Protein AF-A0A936UAU3-F1 (afdb_monomer_lite)

Foldseek 3Di:
DDPVVVVVVVVVVVVVVVVVVVVVVVVVLPPPDDDDDDDPVSVVVVVCLVPDPCNLVVQVVVLVVVVHDDPSVLLSVLQQLLQQLPPPQGAEEEEEEAPPLCSVVSVVSSCVPPDPLQEDADQAAALCNVQPPPSDAQASHEYHYEEDNRCVSPVVVVLCLNPVQKDKDWDFDQDPPPRDTDIDIGIYGYNHRYYYYYHDPDDPVSSVVRHDYHYRDSDPPDPPDDDDDPDDPDDPDPDPPPPDVPPDPPDDDDDDDDDDDDDDDDDDDDD

Radius of gyration: 28.88 Å; chains: 1; bounding box: 81×39×109 Å

pLDDT: mean 72.19, std 22.4, range [24.75, 95.75]

Structure (mmCIF, N/CA/C/O backbone):
data_AF-A0A936UAU3-F1
#
_entry.id   AF-A0A936UAU3-F1
#
loop_
_atom_site.group_PDB
_atom_site.id
_atom_site.type_symbol
_atom_site.label_atom_id
_atom_site.label_alt_id
_atom_site.label_comp_id
_atom_site.label_asym_id
_atom_site.label_entity_id
_atom_site.label_seq_id
_atom_site.pdbx_PDB_ins_code
_atom_site.Cartn_x
_atom_site.Cartn_y
_atom_site.Cartn_z
_atom_site.occupancy
_atom_site.B_iso_or_equiv
_atom_site.auth_seq_id
_atom_site.auth_comp_id
_atom_site.auth_asym_id
_atom_site.auth_atom_id
_atom_site.pdbx_PDB_model_num
ATOM 1 N N . MET A 1 1 ? -52.373 17.141 30.417 1.00 59.19 1 MET A N 1
ATOM 2 C CA . MET A 1 1 ? -51.888 15.927 29.718 1.00 59.19 1 MET A CA 1
ATOM 3 C C . MET A 1 1 ? -51.174 15.038 30.723 1.00 59.19 1 MET A C 1
ATOM 5 O O . MET A 1 1 ? -50.411 15.569 31.519 1.00 59.19 1 MET A O 1
ATOM 9 N N . LYS A 1 2 ? -51.445 13.726 30.744 1.00 80.56 2 LYS A N 1
ATOM 10 C CA . LYS A 1 2 ? -50.761 12.795 31.659 1.00 80.56 2 LYS A CA 1
ATOM 11 C C . LYS A 1 2 ? -49.307 12.620 31.207 1.00 80.56 2 LYS A C 1
ATOM 13 O O . LYS A 1 2 ? -49.072 12.347 30.032 1.00 80.56 2 LYS A O 1
ATOM 18 N N . ALA A 1 3 ? -48.356 12.781 32.127 1.00 80.19 3 ALA A N 1
ATOM 19 C CA . ALA A 1 3 ? -46.918 12.714 31.845 1.00 80.19 3 ALA A CA 1
ATOM 20 C C . ALA A 1 3 ? -46.492 11.386 31.185 1.00 80.19 3 ALA A C 1
ATOM 22 O O . ALA A 1 3 ? -45.560 11.359 30.383 1.00 80.19 3 ALA A O 1
ATOM 23 N N . ASP A 1 4 ? -47.223 10.307 31.460 1.00 83.19 4 ASP A N 1
ATOM 24 C CA . ASP A 1 4 ? -46.959 8.977 30.906 1.00 83.19 4 ASP A CA 1
ATOM 25 C C . ASP A 1 4 ? -47.223 8.891 29.398 1.00 83.19 4 ASP A C 1
ATOM 27 O O . ASP A 1 4 ? -46.500 8.198 28.686 1.00 83.19 4 ASP A O 1
ATOM 31 N N . VAL A 1 5 ? -48.208 9.643 28.894 1.00 88.06 5 VAL A N 1
ATOM 32 C CA . VAL A 1 5 ? -48.535 9.687 27.458 1.00 88.06 5 VAL A CA 1
ATOM 33 C C . VAL A 1 5 ? -47.421 10.399 26.694 1.00 88.06 5 VAL A C 1
ATOM 35 O O . VAL A 1 5 ? -46.915 9.878 25.707 1.00 88.06 5 VAL A O 1
ATOM 38 N N . VAL A 1 6 ? -46.950 11.530 27.226 1.00 87.00 6 VAL A N 1
ATOM 39 C CA . VAL A 1 6 ? -45.838 12.297 26.640 1.00 87.00 6 VAL A CA 1
ATOM 40 C C . VAL A 1 6 ? -44.547 11.472 26.626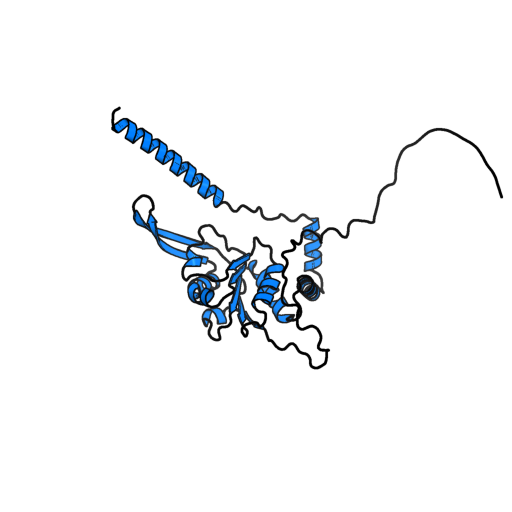 1.00 87.00 6 VAL A C 1
ATOM 42 O O . VAL A 1 6 ? -43.818 11.478 25.637 1.00 87.00 6 VAL A O 1
ATOM 45 N N . ARG A 1 7 ? -44.273 10.713 27.697 1.00 86.81 7 ARG A N 1
ATOM 46 C CA . ARG A 1 7 ? -43.118 9.804 27.766 1.00 86.81 7 ARG A CA 1
ATOM 47 C C . ARG A 1 7 ? -43.205 8.688 26.722 1.00 86.81 7 ARG A C 1
ATOM 49 O O . ARG A 1 7 ? -42.192 8.349 26.110 1.00 86.81 7 ARG A O 1
ATOM 56 N N . TRP A 1 8 ? -44.394 8.123 26.519 1.00 89.88 8 TRP A N 1
ATOM 57 C CA . TRP A 1 8 ? -44.617 7.071 25.530 1.00 89.88 8 TRP A CA 1
ATOM 58 C C . TRP A 1 8 ? -44.430 7.586 24.096 1.00 89.88 8 TRP A C 1
ATOM 60 O O . TRP A 1 8 ? -43.712 6.960 23.310 1.00 89.88 8 TRP A O 1
ATOM 70 N N . ASP A 1 9 ? -44.982 8.761 23.786 1.00 89.94 9 ASP A N 1
ATOM 71 C CA . ASP A 1 9 ? -44.838 9.404 22.477 1.00 89.94 9 ASP A CA 1
ATOM 72 C C . ASP A 1 9 ? -43.377 9.776 22.184 1.00 89.94 9 ASP A C 1
ATOM 74 O O . ASP A 1 9 ? -42.858 9.454 21.112 1.00 89.94 9 ASP A O 1
ATOM 78 N N . LEU A 1 10 ? -42.665 10.355 23.159 1.00 90.19 10 LEU A N 1
ATOM 79 C CA . LEU A 1 10 ? -41.231 10.652 23.041 1.00 90.19 10 LEU A CA 1
ATOM 80 C C . LEU A 1 10 ? -40.401 9.388 22.791 1.00 90.19 10 LEU A C 1
ATOM 82 O O . LEU A 1 10 ? -39.534 9.388 21.919 1.00 90.19 10 LEU A O 1
ATOM 86 N N . GLY A 1 11 ? -40.689 8.289 23.494 1.00 91.00 11 GLY A N 1
ATOM 87 C CA . GLY A 1 11 ? -40.001 7.013 23.278 1.00 91.00 11 GLY A CA 1
ATOM 88 C C . GLY A 1 11 ? -40.280 6.397 21.901 1.00 91.00 11 GLY A C 1
ATOM 89 O O . GLY A 1 11 ? -39.453 5.661 21.360 1.00 91.00 11 GLY A O 1
ATOM 90 N N . ARG A 1 12 ? -41.440 6.679 21.300 1.00 93.50 12 ARG A N 1
ATOM 91 C CA . ARG A 1 12 ? -41.764 6.252 19.932 1.00 93.50 12 ARG A CA 1
ATOM 92 C C . ARG A 1 12 ? -41.028 7.095 18.886 1.00 93.50 12 ARG A C 1
ATOM 94 O O . ARG A 1 12 ? -40.488 6.531 17.933 1.00 93.50 12 ARG A O 1
ATOM 101 N N . ILE A 1 13 ? -40.969 8.412 19.084 1.00 94.00 13 ILE A N 1
ATOM 102 C CA . ILE A 1 13 ? -40.233 9.332 18.204 1.00 94.00 13 ILE A CA 1
ATOM 103 C C . ILE A 1 13 ? -38.734 9.022 18.245 1.00 94.00 13 ILE A C 1
ATOM 105 O O . ILE A 1 13 ? -38.128 8.864 17.190 1.00 94.00 13 ILE A O 1
ATOM 109 N N . LEU A 1 14 ? -38.156 8.848 19.439 1.00 94.25 14 LEU A N 1
ATOM 110 C CA . LEU A 1 14 ? -36.735 8.536 19.610 1.00 94.25 14 LEU A CA 1
ATOM 111 C C . LEU A 1 14 ? -36.336 7.265 18.848 1.00 94.25 14 LEU A C 1
ATOM 113 O O . LEU A 1 14 ? -35.410 7.299 18.046 1.00 94.25 14 LEU A O 1
ATOM 117 N N . ARG A 1 15 ? -37.092 6.171 19.020 1.00 92.06 15 ARG A N 1
ATOM 118 C CA . ARG A 1 15 ? -36.840 4.910 18.300 1.00 92.06 15 ARG A CA 1
ATOM 119 C C . ARG A 1 15 ? -36.913 5.077 16.785 1.00 92.06 15 ARG A C 1
ATOM 121 O O . ARG A 1 15 ? -36.080 4.531 16.071 1.00 92.06 15 ARG A O 1
ATOM 128 N N . SER A 1 16 ? -37.878 5.860 16.303 1.00 88.75 16 SER A N 1
ATOM 129 C CA . SER A 1 16 ? -38.028 6.126 14.867 1.00 88.75 16 SER A CA 1
ATOM 130 C C . SER A 1 16 ? -36.835 6.919 14.317 1.00 88.75 16 SER A C 1
ATOM 132 O O . SER A 1 16 ? -36.350 6.632 13.225 1.00 88.75 16 SER A O 1
ATOM 134 N N . LEU A 1 17 ? -36.325 7.888 15.085 1.00 91.25 17 LEU A N 1
ATOM 135 C CA . LEU A 1 17 ? -35.144 8.671 14.716 1.00 91.25 17 LEU A CA 1
ATOM 136 C C . LEU A 1 17 ? -33.861 7.833 14.736 1.00 91.25 17 LEU A C 1
ATOM 138 O O . LEU A 1 17 ? -33.072 7.933 13.803 1.00 91.25 17 LEU A O 1
ATOM 142 N N . GLU A 1 18 ? -33.666 6.968 15.733 1.00 89.81 18 GLU A N 1
ATOM 143 C CA . GLU A 1 18 ? -32.519 6.048 15.792 1.00 89.81 18 GLU A CA 1
ATOM 144 C C . GLU A 1 18 ? -32.503 5.055 14.625 1.00 89.81 18 GLU A C 1
ATOM 146 O O . GLU A 1 18 ? -31.442 4.663 14.134 1.00 89.81 18 GLU A O 1
ATOM 151 N N . GLU A 1 19 ? -33.677 4.612 14.182 1.00 91.19 19 GLU A N 1
ATOM 152 C CA . GLU A 1 19 ? -33.816 3.692 13.057 1.00 91.19 19 GLU A CA 1
ATOM 153 C C . GLU A 1 19 ? -33.526 4.392 11.721 1.00 91.19 19 GLU A C 1
ATOM 155 O O . GLU A 1 19 ? -32.810 3.848 10.878 1.00 91.19 19 GLU A O 1
ATOM 160 N N . LEU A 1 20 ? -33.996 5.633 11.553 1.00 89.69 20 LEU A N 1
ATOM 161 C CA . LEU A 1 20 ? -33.646 6.480 10.408 1.00 89.69 20 LEU A CA 1
ATOM 162 C C . LEU A 1 20 ? -32.154 6.832 10.390 1.00 89.69 20 LEU A C 1
ATOM 164 O O . LEU A 1 20 ? -31.527 6.769 9.336 1.00 89.69 20 LEU A O 1
ATOM 168 N N . GLN A 1 21 ? -31.567 7.137 11.548 1.00 85.44 21 GLN A N 1
ATOM 169 C CA . GLN A 1 21 ? -30.141 7.429 11.671 1.00 85.44 21 GLN A CA 1
ATOM 170 C C . GLN A 1 21 ? -29.286 6.200 11.339 1.00 85.44 21 GLN A C 1
ATOM 172 O O . GLN A 1 21 ? -28.320 6.320 10.587 1.00 85.44 21 GLN A O 1
ATOM 177 N N . ARG A 1 22 ? -29.661 5.007 11.828 1.00 79.75 22 ARG A N 1
ATOM 178 C CA . ARG A 1 22 ? -29.002 3.741 11.459 1.00 79.75 22 ARG A CA 1
ATOM 179 C C . ARG A 1 22 ? -29.065 3.473 9.961 1.00 79.75 22 ARG A C 1
ATOM 181 O O . ARG A 1 22 ? -28.057 3.082 9.385 1.00 79.75 22 ARG A O 1
ATOM 188 N N . LYS A 1 23 ? -30.219 3.704 9.327 1.00 83.12 23 LYS A N 1
ATOM 189 C CA . LYS A 1 23 ? -30.371 3.557 7.872 1.00 83.12 23 LYS A CA 1
ATOM 190 C C . LYS A 1 23 ? -29.497 4.549 7.107 1.00 83.12 23 LYS A C 1
ATOM 192 O O . LYS A 1 23 ? -28.796 4.134 6.194 1.00 83.12 23 LYS A O 1
ATOM 197 N N . ALA A 1 24 ? -29.476 5.817 7.516 1.00 78.25 24 ALA A N 1
ATOM 198 C CA . ALA A 1 24 ? -28.645 6.841 6.885 1.00 78.25 24 ALA A CA 1
ATOM 199 C C . ALA A 1 24 ? -27.141 6.535 7.010 1.00 78.25 24 ALA A C 1
ATOM 201 O O . ALA A 1 24 ? -26.407 6.667 6.036 1.00 78.25 24 ALA A O 1
ATOM 202 N N . LEU A 1 25 ? -26.686 6.069 8.180 1.00 71.31 25 LEU A N 1
ATOM 203 C CA . LEU A 1 25 ? -25.307 5.610 8.388 1.00 71.31 25 LEU A CA 1
ATOM 204 C C . LEU A 1 25 ? -24.982 4.391 7.521 1.00 71.31 25 LEU A C 1
ATOM 206 O O . LEU A 1 25 ? -23.950 4.374 6.860 1.00 71.31 25 LEU A O 1
ATOM 210 N N . ALA A 1 26 ? -25.871 3.397 7.476 1.00 73.62 26 ALA A N 1
ATOM 211 C CA . ALA A 1 26 ? -25.681 2.208 6.652 1.00 73.62 26 ALA A CA 1
ATOM 212 C C . ALA A 1 26 ? -25.635 2.537 5.151 1.00 73.62 26 ALA A C 1
ATOM 214 O O . ALA A 1 26 ? -24.857 1.932 4.422 1.00 73.62 26 ALA A O 1
ATOM 215 N N . GLU A 1 27 ? -26.437 3.493 4.675 1.00 72.06 27 GLU A N 1
ATOM 216 C CA . GLU A 1 27 ? -26.375 3.959 3.286 1.00 72.06 27 GLU A CA 1
ATOM 217 C C . GLU A 1 27 ? -25.120 4.778 2.989 1.00 72.06 27 GLU A C 1
ATOM 219 O O . GLU A 1 27 ? -24.526 4.589 1.932 1.00 72.06 27 GLU A O 1
ATOM 224 N N . ALA A 1 28 ? -24.670 5.622 3.919 1.00 65.38 28 ALA A N 1
ATOM 225 C CA . ALA A 1 28 ? -23.420 6.367 3.778 1.00 65.38 28 ALA A CA 1
ATOM 226 C C . ALA A 1 28 ? -22.175 5.458 3.786 1.00 65.38 28 ALA A C 1
ATOM 228 O O . ALA A 1 28 ? -21.162 5.802 3.182 1.00 65.38 28 ALA A O 1
ATOM 229 N N . LEU A 1 29 ? -22.255 4.304 4.458 1.00 59.97 29 LEU A N 1
ATOM 230 C CA . LEU A 1 29 ? -21.191 3.298 4.542 1.00 59.97 29 LEU A CA 1
ATOM 231 C C . LEU A 1 29 ? -21.233 2.265 3.403 1.00 59.97 29 LEU A C 1
ATOM 233 O O . LEU A 1 29 ? -20.317 1.451 3.295 1.00 59.97 29 LEU A O 1
ATOM 237 N N . LYS A 1 30 ? -22.261 2.267 2.539 1.00 61.59 30 LYS A N 1
ATOM 238 C CA . LYS A 1 30 ? -22.253 1.413 1.343 1.00 61.59 30 LYS A CA 1
ATOM 239 C C . LYS A 1 30 ? -21.137 1.885 0.401 1.00 61.59 30 LYS A C 1
ATOM 241 O O . LYS A 1 30 ? -21.112 3.068 0.055 1.00 61.59 30 LYS A O 1
ATOM 246 N N . PRO A 1 31 ? -20.245 0.994 -0.067 1.00 55.78 31 PRO A N 1
ATOM 247 C CA . PRO A 1 31 ? -19.232 1.363 -1.048 1.00 55.78 31 PRO A CA 1
ATOM 248 C C . PRO A 1 31 ? -19.921 1.874 -2.322 1.00 55.78 31 PRO A C 1
ATOM 250 O O . PRO A 1 31 ? -20.638 1.144 -3.002 1.00 55.78 31 PRO A O 1
ATOM 253 N N . SER A 1 32 ? -19.750 3.168 -2.606 1.00 50.12 32 SER A N 1
ATOM 254 C CA . SER A 1 32 ? -20.521 3.908 -3.618 1.00 50.12 32 SER A CA 1
ATOM 255 C C . SER A 1 32 ? -19.965 3.801 -5.044 1.00 50.12 32 SER A C 1
ATOM 257 O O . SER A 1 32 ? -20.500 4.445 -5.949 1.00 50.12 32 SER A O 1
ATOM 259 N N . THR A 1 33 ? -18.920 3.014 -5.290 1.00 55.91 33 THR A N 1
ATOM 260 C CA . THR A 1 33 ? -18.329 2.930 -6.630 1.00 55.91 33 THR A CA 1
ATOM 261 C C . THR A 1 33 ? -18.546 1.530 -7.190 1.00 55.91 33 THR A C 1
ATOM 263 O O . THR A 1 33 ? -17.859 0.605 -6.756 1.00 55.91 33 THR A O 1
ATOM 266 N N . PRO A 1 34 ? -19.497 1.326 -8.123 1.00 56.94 34 PRO A N 1
ATOM 267 C CA . PRO A 1 34 ? -19.552 0.071 -8.856 1.00 56.94 34 PRO A CA 1
ATOM 268 C C . PRO A 1 34 ? -18.217 -0.106 -9.584 1.00 56.94 34 PRO A C 1
ATOM 270 O O . PRO A 1 34 ? -17.751 0.816 -10.256 1.00 56.94 34 PRO A O 1
ATOM 273 N N . ALA A 1 35 ? -17.588 -1.268 -9.408 1.00 63.66 35 ALA A N 1
ATOM 274 C CA . ALA A 1 35 ? -16.370 -1.609 -10.129 1.00 63.66 35 ALA A CA 1
ATOM 275 C C . ALA A 1 35 ? -16.627 -1.454 -11.635 1.00 63.66 35 ALA A C 1
ATOM 277 O O . ALA A 1 35 ? -17.624 -1.973 -12.145 1.00 63.66 35 ALA A O 1
ATOM 278 N N . HIS A 1 36 ? -15.762 -0.714 -12.335 1.00 75.50 36 HIS A N 1
ATOM 279 C CA . HIS A 1 36 ? -15.866 -0.565 -13.787 1.00 75.50 36 HIS A CA 1
ATOM 280 C C . HIS A 1 36 ? -15.765 -1.947 -14.435 1.00 75.50 36 HIS A C 1
ATOM 282 O O . HIS A 1 36 ? -14.747 -2.629 -14.303 1.00 75.50 36 HIS A O 1
ATOM 288 N N . VAL A 1 37 ? -16.833 -2.379 -15.104 1.00 80.19 37 VAL A N 1
ATOM 289 C CA . VAL A 1 37 ? -16.846 -3.647 -15.834 1.00 80.19 37 VAL A CA 1
ATOM 290 C C . VAL A 1 37 ? -16.285 -3.374 -17.221 1.00 80.19 37 VAL A C 1
ATOM 292 O O . VAL A 1 37 ? -16.901 -2.648 -17.999 1.00 80.19 37 VAL A O 1
ATOM 295 N N . MET A 1 38 ? -15.116 -3.946 -17.514 1.00 84.06 38 MET A N 1
ATOM 296 C CA . MET A 1 38 ? -14.493 -3.816 -18.830 1.00 84.06 38 MET A CA 1
ATOM 297 C C . MET A 1 38 ? -15.384 -4.443 -19.904 1.00 84.06 38 MET A C 1
ATOM 299 O O . MET A 1 38 ? -15.919 -5.541 -19.729 1.00 84.06 38 MET A O 1
ATOM 303 N N . THR A 1 39 ? -15.514 -3.749 -21.026 1.00 92.62 39 THR A N 1
ATOM 304 C CA . THR A 1 39 ? -16.076 -4.296 -22.263 1.00 92.62 39 THR A CA 1
ATOM 305 C C . THR A 1 39 ? -15.131 -5.335 -22.872 1.00 92.62 39 THR A C 1
ATOM 307 O O . THR A 1 39 ? -13.945 -5.388 -22.543 1.00 92.62 39 THR A O 1
ATOM 310 N N . GLU A 1 40 ? -15.638 -6.170 -23.782 1.00 91.31 40 GLU A N 1
ATOM 311 C CA . GLU A 1 40 ? -14.795 -7.166 -24.462 1.00 91.31 40 GLU A CA 1
ATOM 312 C C . GLU A 1 40 ? -13.710 -6.503 -25.329 1.00 91.31 40 GLU A C 1
ATOM 314 O O . GLU A 1 40 ? -12.598 -7.012 -25.422 1.00 91.31 40 GLU A O 1
ATOM 319 N N . GLU A 1 41 ? -14.004 -5.330 -25.895 1.00 92.38 41 GLU A N 1
ATOM 320 C CA . GLU A 1 41 ? -13.049 -4.514 -26.654 1.00 92.38 41 GLU A CA 1
ATOM 321 C C . GLU A 1 41 ? -11.920 -4.000 -25.748 1.00 92.38 41 GLU A C 1
ATOM 323 O O . GLU A 1 41 ? -10.750 -4.261 -26.018 1.00 92.38 41 GLU A O 1
ATOM 328 N N . GLU A 1 42 ? -12.256 -3.369 -24.615 1.00 90.56 42 GLU A N 1
ATOM 329 C CA . GLU A 1 42 ? -11.261 -2.922 -23.624 1.00 90.56 42 GLU A CA 1
ATOM 330 C C . GLU A 1 42 ? -10.430 -4.094 -23.084 1.00 90.56 42 GLU A C 1
ATOM 332 O O . GLU A 1 42 ? -9.239 -3.953 -22.804 1.00 90.56 42 GLU A O 1
ATOM 337 N N . ARG A 1 43 ? -11.050 -5.268 -22.924 1.00 90.75 43 ARG A N 1
ATOM 338 C CA . ARG A 1 43 ? -10.361 -6.480 -22.480 1.00 90.75 43 ARG A CA 1
ATOM 339 C C . ARG A 1 43 ? -9.378 -6.987 -23.532 1.00 90.75 43 ARG A C 1
ATOM 341 O O . ARG A 1 43 ? -8.276 -7.387 -23.162 1.00 90.75 43 ARG A O 1
ATOM 348 N N . ALA A 1 44 ? -9.755 -6.973 -24.809 1.00 92.06 44 ALA A N 1
ATOM 349 C CA . ALA A 1 44 ? -8.875 -7.360 -25.906 1.00 92.06 44 ALA A CA 1
ATOM 350 C C . ALA A 1 44 ? -7.672 -6.410 -26.018 1.00 92.06 44 ALA A C 1
ATOM 352 O O . ALA A 1 44 ? -6.538 -6.884 -26.050 1.00 92.06 44 ALA A O 1
ATOM 353 N N . GLU A 1 45 ? -7.901 -5.094 -25.966 1.00 91.75 45 GLU A N 1
ATOM 354 C CA . GLU A 1 45 ? -6.832 -4.082 -25.966 1.00 91.75 45 GLU A CA 1
ATOM 355 C C . GLU A 1 45 ? -5.886 -4.246 -24.763 1.00 91.75 45 GLU A C 1
ATOM 357 O O . GLU A 1 45 ? -4.662 -4.168 -24.895 1.00 91.75 45 GLU A O 1
ATOM 362 N N . ALA A 1 46 ? -6.440 -4.523 -23.577 1.00 89.69 46 ALA A N 1
ATOM 363 C CA . ALA A 1 46 ? -5.642 -4.774 -22.383 1.00 89.69 46 ALA A CA 1
ATOM 364 C C . ALA A 1 46 ? -4.805 -6.055 -22.506 1.00 89.69 46 ALA A C 1
ATOM 366 O O . ALA A 1 46 ? -3.643 -6.063 -22.105 1.00 89.69 46 ALA A O 1
ATOM 367 N N . LEU A 1 47 ? -5.366 -7.133 -23.061 1.00 91.94 47 LEU A N 1
ATOM 368 C CA . LEU A 1 47 ? -4.632 -8.379 -23.286 1.00 91.94 47 LEU A CA 1
ATOM 369 C C . LEU A 1 47 ? -3.512 -8.197 -24.311 1.00 91.94 47 LEU A C 1
ATOM 371 O O . LEU A 1 47 ? -2.405 -8.663 -24.063 1.00 91.94 47 LEU A O 1
ATOM 375 N N . GLU A 1 48 ? -3.764 -7.474 -25.402 1.00 92.75 48 GLU A N 1
ATOM 376 C CA . GLU A 1 48 ? -2.743 -7.148 -26.401 1.00 92.75 48 GLU A CA 1
ATOM 377 C C . GLU A 1 48 ? -1.557 -6.419 -25.755 1.00 92.75 48 GLU A C 1
ATOM 379 O O . GLU A 1 48 ? -0.413 -6.851 -25.902 1.00 92.75 48 GLU A O 1
ATOM 384 N N . LEU A 1 49 ? -1.829 -5.384 -24.947 1.00 89.31 49 LEU A N 1
ATOM 385 C CA . LEU A 1 49 ? -0.805 -4.691 -24.161 1.00 89.31 49 LEU A CA 1
ATOM 386 C C . LEU A 1 49 ? -0.045 -5.655 -23.235 1.00 89.31 49 LEU A C 1
ATOM 388 O O . LEU A 1 49 ? 1.184 -5.650 -23.237 1.00 89.31 49 LEU A O 1
ATOM 392 N N . LEU A 1 50 ? -0.755 -6.477 -22.455 1.00 89.38 50 LEU A N 1
ATOM 393 C CA . LEU A 1 50 ? -0.161 -7.374 -21.454 1.00 89.38 50 LEU A CA 1
ATOM 394 C C . LEU A 1 50 ? 0.691 -8.499 -22.060 1.00 89.38 50 LEU A C 1
ATOM 396 O O . LEU A 1 50 ? 1.563 -9.027 -21.372 1.00 89.38 50 LEU A O 1
ATOM 400 N N . THR A 1 51 ? 0.445 -8.873 -23.316 1.00 91.56 51 THR A N 1
ATOM 401 C CA . THR A 1 51 ? 1.214 -9.907 -24.034 1.00 91.56 51 THR A CA 1
ATOM 402 C C . THR A 1 51 ? 2.363 -9.360 -24.880 1.00 91.56 51 THR A C 1
ATOM 404 O O . THR A 1 51 ? 3.102 -10.139 -25.476 1.00 91.56 51 THR A O 1
ATOM 407 N N . SER A 1 52 ? 2.525 -8.038 -24.939 1.00 93.12 52 SER A N 1
ATOM 408 C CA . SER A 1 52 ? 3.536 -7.400 -25.778 1.00 93.12 52 SER A CA 1
ATOM 409 C C . SER A 1 52 ? 4.960 -7.650 -25.269 1.00 93.12 52 SER A C 1
ATOM 411 O O . SER A 1 52 ? 5.232 -7.524 -24.074 1.00 93.12 52 SER A O 1
ATOM 413 N N . GLU A 1 53 ? 5.902 -7.936 -26.172 1.00 92.12 53 GLU A N 1
ATOM 414 C CA . GLU A 1 53 ? 7.320 -8.144 -25.823 1.00 92.12 53 GLU A CA 1
ATOM 415 C C . GLU A 1 53 ? 7.999 -6.861 -25.306 1.00 92.12 53 GLU A C 1
ATOM 417 O O . GLU A 1 53 ? 8.952 -6.917 -24.531 1.00 92.12 53 GLU A O 1
ATOM 422 N N . ASP A 1 54 ? 7.480 -5.693 -25.691 1.00 92.56 54 ASP A N 1
ATOM 423 C CA . ASP A 1 54 ? 7.973 -4.367 -25.305 1.00 92.56 54 ASP A CA 1
ATOM 424 C C . ASP A 1 54 ? 7.252 -3.771 -24.078 1.00 92.56 54 ASP A C 1
ATOM 426 O O . ASP A 1 54 ? 7.402 -2.581 -23.785 1.00 92.56 54 ASP A O 1
ATOM 430 N N . LEU A 1 55 ? 6.484 -4.581 -23.336 1.00 91.94 55 LEU A N 1
ATOM 431 C CA . LEU A 1 55 ? 5.643 -4.133 -22.217 1.00 91.94 55 LEU A CA 1
ATOM 432 C C . LEU A 1 55 ? 6.400 -3.252 -21.211 1.00 91.94 55 LEU A C 1
ATOM 434 O O . LEU A 1 55 ? 5.891 -2.219 -20.779 1.00 91.94 55 LEU A O 1
ATOM 438 N N . VAL A 1 56 ? 7.634 -3.626 -20.864 1.00 92.50 56 VAL A N 1
ATOM 439 C CA . VAL A 1 56 ? 8.477 -2.871 -19.922 1.00 92.50 56 VAL A CA 1
ATOM 440 C C . VAL A 1 56 ? 8.761 -1.458 -20.438 1.00 92.50 56 VAL A C 1
ATOM 442 O O . VAL A 1 56 ? 8.607 -0.483 -19.700 1.00 92.50 56 VAL A O 1
ATOM 445 N N . SER A 1 57 ? 9.130 -1.331 -21.713 1.00 92.69 57 SER A N 1
ATOM 446 C CA . SER A 1 57 ? 9.395 -0.039 -22.350 1.00 92.69 57 SER A CA 1
ATOM 447 C C . SER A 1 57 ? 8.131 0.813 -22.444 1.00 92.69 57 SER A C 1
ATOM 449 O O . SER A 1 57 ? 8.190 2.022 -22.226 1.00 92.69 57 SER A O 1
ATOM 451 N N . ARG A 1 58 ? 6.974 0.191 -22.698 1.00 92.38 58 ARG A N 1
ATOM 452 C CA . ARG A 1 58 ? 5.678 0.884 -22.725 1.00 92.38 58 ARG A CA 1
ATOM 453 C C . ARG A 1 58 ? 5.291 1.433 -21.351 1.00 92.38 58 ARG A C 1
ATOM 455 O O . ARG A 1 58 ? 4.924 2.599 -21.258 1.00 92.38 58 ARG A O 1
ATOM 462 N N . ILE A 1 59 ? 5.469 0.652 -20.283 1.00 92.81 59 ILE A N 1
ATOM 463 C CA . ILE A 1 59 ? 5.234 1.114 -18.904 1.00 92.81 59 ILE A CA 1
ATOM 464 C C . ILE A 1 59 ? 6.127 2.321 -18.578 1.00 92.81 59 ILE A C 1
ATOM 466 O O . ILE A 1 59 ? 5.661 3.308 -18.010 1.00 92.81 59 ILE A O 1
ATOM 470 N N . LEU A 1 60 ? 7.410 2.274 -18.951 1.00 93.12 60 LEU A N 1
ATOM 471 C CA . LEU A 1 60 ? 8.323 3.405 -18.754 1.00 93.12 60 LEU A CA 1
ATOM 472 C C . LEU A 1 60 ? 7.874 4.655 -19.528 1.00 93.12 60 LEU A C 1
ATOM 474 O O . LEU A 1 60 ? 7.897 5.752 -18.966 1.00 93.12 60 LEU A O 1
ATOM 478 N N . ALA A 1 61 ? 7.398 4.498 -20.765 1.00 91.75 61 ALA A N 1
ATOM 479 C CA . ALA A 1 61 ? 6.852 5.599 -21.559 1.00 91.75 61 ALA A CA 1
ATOM 480 C C . ALA A 1 61 ? 5.574 6.207 -20.937 1.00 91.75 61 ALA A C 1
ATOM 482 O O . AL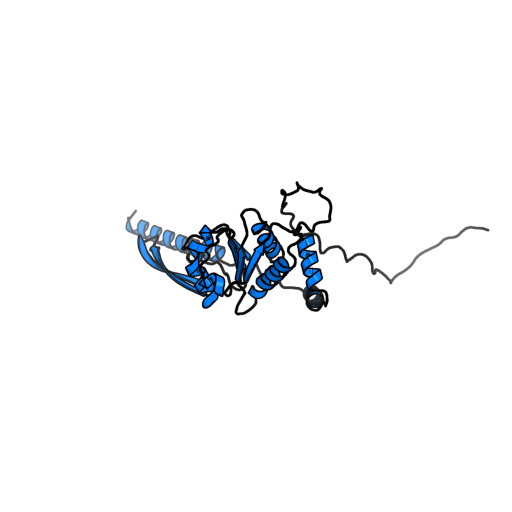A A 1 61 ? 5.370 7.425 -20.989 1.00 91.75 61 ALA A O 1
ATOM 483 N N . ASP A 1 62 ? 4.736 5.395 -20.286 1.00 91.38 62 ASP A N 1
ATOM 484 C CA . ASP A 1 62 ? 3.566 5.879 -19.542 1.00 91.38 62 ASP A CA 1
ATOM 485 C C . ASP A 1 62 ? 3.979 6.718 -18.320 1.00 91.38 62 ASP A C 1
ATOM 487 O O . ASP A 1 62 ? 3.398 7.779 -18.058 1.00 91.38 62 ASP A O 1
ATOM 491 N N . TYR A 1 63 ? 5.034 6.309 -17.603 1.00 90.44 63 TYR A N 1
ATOM 492 C CA . TYR A 1 63 ? 5.618 7.107 -16.518 1.00 90.44 63 TYR A CA 1
ATOM 493 C C . TYR A 1 63 ? 6.134 8.464 -17.009 1.00 90.44 63 TYR A C 1
ATOM 495 O O . TYR A 1 63 ? 5.890 9.490 -16.364 1.00 90.44 63 TYR A O 1
ATOM 503 N N . GLU A 1 64 ? 6.822 8.490 -18.150 1.00 88.62 64 GLU A N 1
ATOM 504 C CA . GLU A 1 64 ? 7.305 9.731 -18.765 1.00 88.62 64 GLU A CA 1
ATOM 505 C C . GLU A 1 64 ? 6.154 10.642 -19.193 1.00 88.62 64 GLU A C 1
ATOM 507 O O . GLU A 1 64 ? 6.196 11.851 -18.951 1.00 88.62 64 GLU A O 1
ATOM 512 N N . SER A 1 65 ? 5.082 10.063 -19.736 1.00 87.81 65 SER A N 1
ATOM 513 C CA . SER A 1 65 ? 3.856 10.785 -20.097 1.00 87.81 65 SER A CA 1
ATOM 514 C C . SER A 1 65 ? 3.161 11.401 -18.878 1.00 87.81 65 SER 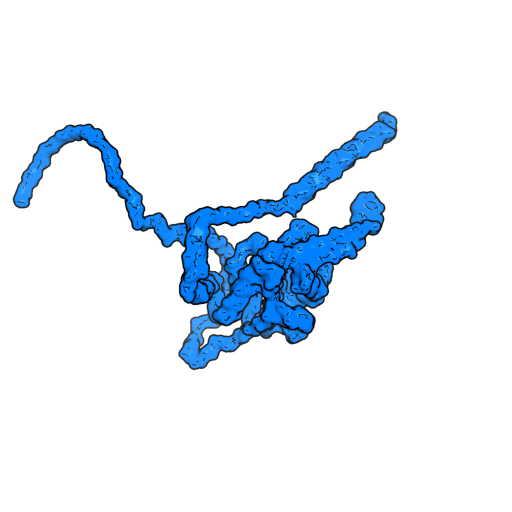A C 1
ATOM 516 O O . SER A 1 65 ? 2.540 12.461 -18.977 1.00 87.81 65 SER A O 1
ATOM 518 N N . CYS A 1 66 ? 3.318 10.782 -17.704 1.00 82.69 66 CYS A N 1
ATOM 519 C CA . CYS A 1 66 ? 2.884 11.323 -16.416 1.00 82.69 66 CYS A CA 1
ATOM 520 C C . CYS A 1 66 ? 3.851 12.370 -15.827 1.00 82.69 66 CYS A C 1
ATOM 522 O O . CYS A 1 66 ? 3.584 12.916 -14.757 1.00 82.69 66 CYS A O 1
ATOM 524 N N . GLY A 1 67 ? 4.959 12.678 -16.508 1.00 81.94 67 GLY A N 1
ATOM 525 C CA . GLY A 1 67 ? 5.944 13.679 -16.097 1.00 81.94 67 GLY A CA 1
ATOM 526 C C . GLY A 1 67 ? 7.019 13.163 -15.138 1.00 81.94 67 GLY A C 1
ATOM 527 O O . GLY A 1 67 ? 7.758 13.971 -14.575 1.00 81.94 67 GLY A O 1
ATOM 528 N N . ALA A 1 68 ? 7.127 11.846 -14.938 1.00 83.69 68 ALA A N 1
ATOM 529 C CA . ALA A 1 68 ? 8.200 11.244 -14.154 1.00 83.69 68 ALA A CA 1
ATOM 530 C C . ALA A 1 68 ? 9.369 10.876 -15.079 1.00 83.69 68 ALA A C 1
ATOM 532 O O . ALA A 1 68 ? 9.234 9.996 -15.923 1.00 83.69 68 ALA A O 1
ATOM 533 N N . VAL A 1 69 ? 10.540 11.494 -14.906 1.00 81.25 69 VAL A N 1
ATOM 534 C CA . VAL A 1 69 ? 11.748 11.271 -15.734 1.00 81.25 69 VAL A CA 1
ATOM 535 C C . VAL A 1 69 ? 12.871 10.682 -14.872 1.00 81.25 69 VAL A C 1
ATOM 537 O O . VAL A 1 69 ? 12.980 11.039 -13.703 1.00 81.25 69 VAL A O 1
ATOM 540 N N . GLY A 1 70 ? 13.689 9.783 -15.434 1.00 84.19 70 GLY A N 1
ATOM 541 C CA . GLY A 1 70 ? 14.755 9.074 -14.703 1.00 84.19 70 GLY A CA 1
ATOM 542 C C . GLY A 1 70 ? 14.239 7.905 -13.856 1.00 84.19 70 GLY A C 1
ATOM 543 O O . GLY A 1 70 ? 13.079 7.527 -13.993 1.00 84.19 70 GLY A O 1
ATOM 544 N N . GLU A 1 71 ? 15.081 7.331 -12.990 1.00 84.50 71 GLU A N 1
ATOM 545 C CA . GLU A 1 71 ? 14.679 6.308 -12.002 1.00 84.50 71 GLU A CA 1
ATOM 546 C C . GLU A 1 71 ? 13.976 5.070 -12.603 1.00 84.50 71 GLU A C 1
ATOM 548 O O . GLU A 1 71 ? 13.047 4.525 -12.010 1.00 84.50 71 GLU A O 1
ATOM 553 N N . GLU A 1 72 ? 14.390 4.623 -13.795 1.00 89.88 72 GLU A N 1
ATOM 554 C CA . GLU A 1 72 ? 13.718 3.549 -14.554 1.00 89.88 72 GLU A CA 1
ATOM 555 C C . GLU A 1 72 ? 13.519 2.271 -13.727 1.00 89.88 72 GLU A C 1
ATOM 557 O O . GLU A 1 72 ? 12.402 1.760 -13.626 1.00 89.88 72 GLU A O 1
ATOM 562 N N . THR A 1 73 ? 14.575 1.799 -13.061 1.00 90.00 73 THR A N 1
ATOM 563 C CA . THR A 1 73 ? 14.524 0.609 -12.199 1.00 90.00 73 THR A CA 1
ATOM 564 C C . THR A 1 73 ? 13.532 0.783 -11.049 1.00 90.00 73 THR A C 1
ATOM 566 O O . THR A 1 73 ? 12.700 -0.090 -10.803 1.00 90.00 73 THR A O 1
ATOM 569 N N . ASN A 1 74 ? 13.580 1.929 -10.368 1.00 91.12 74 ASN A N 1
ATOM 570 C CA . ASN A 1 74 ? 12.722 2.233 -9.226 1.00 91.12 74 ASN A CA 1
ATOM 571 C C . ASN A 1 74 ? 11.248 2.380 -9.640 1.00 91.12 74 ASN A C 1
ATOM 573 O O . ASN A 1 74 ? 10.358 1.917 -8.926 1.00 91.12 74 ASN A O 1
ATOM 577 N N . LYS A 1 75 ? 10.979 2.961 -10.816 1.00 92.12 75 LYS A N 1
ATOM 578 C CA . LYS A 1 75 ? 9.632 3.036 -11.401 1.00 92.12 75 LYS A CA 1
ATOM 579 C C . LYS A 1 75 ? 9.070 1.655 -11.704 1.00 92.12 75 LYS A C 1
ATOM 581 O O . LYS A 1 75 ? 7.939 1.373 -11.321 1.00 92.12 75 LYS A O 1
ATOM 586 N N . LEU A 1 76 ? 9.848 0.791 -12.356 1.00 93.25 76 LEU A N 1
ATOM 587 C CA . LEU A 1 76 ? 9.405 -0.563 -12.699 1.00 93.25 76 LEU A CA 1
ATOM 588 C C . LEU A 1 76 ? 9.150 -1.410 -11.453 1.00 93.25 76 LEU A C 1
ATOM 590 O O . LEU A 1 76 ? 8.103 -2.047 -11.352 1.00 93.25 76 LEU A O 1
ATOM 594 N N . LEU A 1 77 ? 10.055 -1.373 -10.472 1.00 94.38 77 LEU A N 1
ATOM 595 C CA . LEU A 1 77 ? 9.846 -2.050 -9.191 1.00 94.38 77 LEU A CA 1
ATOM 596 C C . LEU A 1 77 ? 8.602 -1.519 -8.473 1.00 94.38 77 LEU A C 1
ATOM 598 O O . LEU A 1 77 ? 7.791 -2.308 -7.988 1.00 94.38 77 LEU A O 1
ATOM 602 N N . GLY A 1 78 ? 8.409 -0.198 -8.463 1.00 94.31 78 GLY A N 1
ATOM 603 C CA . GLY A 1 78 ? 7.208 0.432 -7.921 1.00 94.31 78 GLY A CA 1
ATOM 604 C C . GLY A 1 78 ? 5.928 -0.015 -8.633 1.00 94.31 78 GLY A C 1
ATOM 605 O O . GLY A 1 78 ? 4.938 -0.323 -7.970 1.00 94.31 78 GLY A O 1
ATOM 606 N N . TYR A 1 79 ? 5.952 -0.118 -9.964 1.00 94.88 79 TYR A N 1
ATOM 607 C CA . TYR A 1 79 ? 4.835 -0.623 -10.763 1.00 94.88 79 TYR A CA 1
ATOM 608 C C . TYR A 1 79 ? 4.499 -2.077 -10.421 1.00 94.88 79 TYR A C 1
ATOM 610 O O . TYR A 1 79 ? 3.350 -2.393 -10.113 1.00 94.88 79 TYR A O 1
ATOM 618 N N . PHE A 1 80 ? 5.492 -2.970 -10.418 1.00 95.12 80 PHE A N 1
ATOM 619 C CA . PHE A 1 80 ? 5.262 -4.380 -10.104 1.00 95.12 80 PHE A CA 1
ATOM 620 C C . PHE A 1 80 ? 4.779 -4.576 -8.669 1.00 95.12 80 PHE A C 1
ATOM 622 O O . PHE A 1 80 ? 3.855 -5.358 -8.435 1.00 95.12 80 PHE A O 1
ATOM 629 N N . ALA A 1 81 ? 5.316 -3.809 -7.719 1.00 95.56 81 ALA A N 1
ATOM 630 C CA . ALA A 1 81 ? 4.780 -3.772 -6.369 1.00 95.56 81 ALA A CA 1
ATOM 631 C C . ALA A 1 81 ? 3.313 -3.317 -6.369 1.00 95.56 81 ALA A C 1
ATOM 633 O O . ALA A 1 81 ? 2.472 -3.988 -5.780 1.00 95.56 81 ALA A O 1
ATOM 634 N N . ALA A 1 82 ? 2.956 -2.257 -7.095 1.00 95.75 82 ALA A N 1
ATOM 635 C CA . ALA A 1 82 ? 1.575 -1.779 -7.191 1.00 95.75 82 ALA A CA 1
ATOM 636 C C . ALA A 1 82 ? 0.600 -2.794 -7.807 1.00 95.75 82 ALA A C 1
ATOM 638 O O . ALA A 1 82 ? -0.566 -2.854 -7.401 1.00 95.75 82 ALA A O 1
ATOM 639 N N . VAL A 1 83 ? 1.055 -3.606 -8.763 1.00 94.81 83 VAL A N 1
ATOM 640 C CA . VAL A 1 83 ? 0.261 -4.692 -9.359 1.00 94.81 83 VAL A CA 1
ATOM 641 C C . VAL A 1 83 ? 0.141 -5.886 -8.409 1.00 94.81 83 VAL A C 1
ATOM 643 O O . VAL A 1 83 ? -0.916 -6.521 -8.362 1.00 94.81 83 VAL A O 1
ATOM 646 N N . SER A 1 84 ? 1.166 -6.150 -7.591 1.00 95.38 84 SER A N 1
ATOM 647 C CA . SER A 1 84 ? 1.176 -7.258 -6.626 1.00 95.38 84 SER A CA 1
ATOM 648 C C . SER A 1 84 ? 0.032 -7.208 -5.606 1.00 95.38 84 SER A C 1
ATOM 650 O O . SER A 1 84 ? -0.292 -8.239 -5.026 1.00 95.38 84 SER A O 1
ATOM 652 N N . ARG A 1 85 ? -0.649 -6.059 -5.451 1.00 94.19 85 ARG A N 1
ATOM 653 C CA . ARG A 1 85 ? -1.884 -5.927 -4.656 1.00 94.19 85 ARG A CA 1
ATOM 654 C C . ARG A 1 85 ? -2.960 -6.951 -5.024 1.00 94.19 85 ARG A C 1
ATOM 656 O O . ARG A 1 85 ? -3.792 -7.264 -4.193 1.00 94.19 85 ARG A O 1
ATOM 663 N N . LYS A 1 86 ? -2.957 -7.452 -6.266 1.00 92.12 86 LYS A N 1
ATOM 664 C CA . LYS A 1 86 ? -3.906 -8.466 -6.758 1.00 92.12 86 LYS A CA 1
ATOM 665 C C . LYS A 1 86 ? -3.488 -9.907 -6.431 1.00 92.12 86 LYS A C 1
ATOM 667 O O . LYS A 1 86 ? -4.199 -10.842 -6.789 1.00 92.12 86 LYS A O 1
ATOM 672 N N . LEU A 1 87 ? -2.317 -10.102 -5.827 1.00 91.88 87 LEU A N 1
ATOM 673 C CA . LEU A 1 87 ? -1.804 -11.408 -5.422 1.00 91.88 87 LEU A CA 1
ATOM 674 C C . LEU A 1 87 ? -2.204 -11.707 -3.975 1.00 91.88 87 LEU A C 1
ATOM 676 O O . LEU A 1 87 ? -2.457 -10.805 -3.184 1.00 91.88 87 LEU A O 1
ATOM 680 N N . ALA A 1 88 ? -2.177 -12.988 -3.601 1.00 88.50 88 ALA A N 1
ATOM 681 C CA . ALA A 1 88 ? -2.454 -13.413 -2.226 1.00 88.50 88 ALA A CA 1
ATOM 682 C C . ALA A 1 88 ? -1.446 -12.854 -1.202 1.00 88.50 88 ALA A C 1
ATOM 684 O O . ALA A 1 88 ? -1.778 -12.698 -0.032 1.00 88.50 88 ALA A O 1
ATOM 685 N N . ARG A 1 89 ? -0.212 -12.565 -1.640 1.00 88.75 89 ARG A N 1
ATOM 686 C CA . ARG A 1 89 ? 0.846 -11.941 -0.834 1.00 88.75 89 ARG A CA 1
ATOM 687 C C . ARG A 1 89 ? 1.453 -10.763 -1.601 1.00 88.75 89 ARG A C 1
ATOM 689 O O . ARG A 1 89 ? 2.401 -10.970 -2.361 1.00 88.75 89 ARG A O 1
ATOM 696 N N . PRO A 1 90 ? 0.880 -9.558 -1.467 1.00 93.38 90 PRO A N 1
ATOM 697 C CA . PRO A 1 90 ? 1.419 -8.355 -2.076 1.00 93.38 90 PRO A CA 1
ATOM 698 C C . PRO A 1 90 ? 2.805 -8.018 -1.538 1.00 93.38 90 PRO A C 1
ATOM 700 O O . PRO A 1 90 ? 3.159 -8.348 -0.407 1.00 93.38 90 PRO A O 1
ATOM 703 N N . LEU A 1 91 ? 3.577 -7.323 -2.361 1.00 93.81 91 LEU A N 1
ATOM 704 C CA . LEU A 1 91 ? 4.869 -6.774 -1.988 1.00 93.81 91 LEU A CA 1
ATOM 705 C C . LEU A 1 91 ? 4.679 -5.517 -1.134 1.00 93.81 91 LEU A C 1
ATOM 707 O O . LEU A 1 91 ? 3.737 -4.746 -1.333 1.00 93.81 91 LEU A O 1
ATOM 711 N N . ALA A 1 92 ? 5.626 -5.285 -0.229 1.00 92.75 92 ALA A N 1
ATOM 712 C CA . ALA A 1 92 ? 5.798 -4.009 0.448 1.00 92.75 92 ALA A CA 1
ATOM 713 C C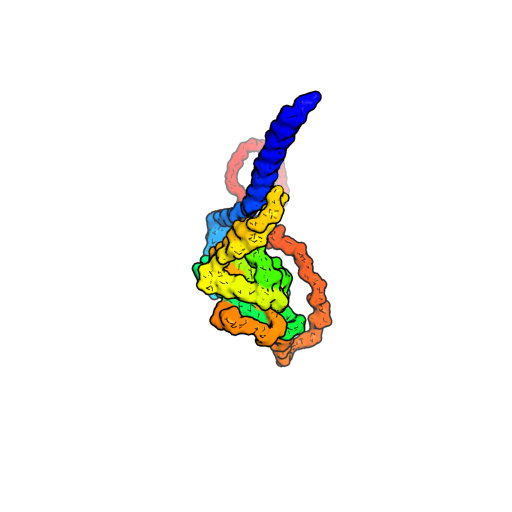 . ALA A 1 92 ? 7.021 -3.278 -0.121 1.00 92.75 92 ALA A C 1
ATOM 715 O O . ALA A 1 92 ? 8.016 -3.905 -0.491 1.00 92.75 92 ALA A O 1
ATOM 716 N N . VAL A 1 93 ? 6.953 -1.951 -0.198 1.00 92.75 93 VAL A N 1
ATOM 717 C CA . VAL A 1 93 ? 8.032 -1.098 -0.708 1.00 92.75 93 VAL A CA 1
ATOM 718 C C . VAL A 1 93 ? 8.330 0.020 0.279 1.00 92.75 93 VAL A C 1
ATOM 720 O O . VAL A 1 93 ? 7.429 0.725 0.729 1.00 92.75 93 VAL A O 1
ATOM 723 N N . ILE A 1 94 ? 9.611 0.224 0.571 1.00 89.94 94 ILE A N 1
ATOM 724 C CA . ILE A 1 94 ? 10.096 1.347 1.372 1.00 89.94 94 ILE A CA 1
ATOM 725 C C . ILE A 1 94 ? 10.995 2.206 0.489 1.00 89.94 94 ILE A C 1
ATOM 727 O O . ILE A 1 94 ? 12.082 1.797 0.099 1.00 89.94 94 ILE A O 1
ATOM 731 N N . VAL A 1 95 ? 10.545 3.416 0.184 1.00 88.56 95 VAL A N 1
ATOM 732 C CA . VAL A 1 95 ? 11.303 4.419 -0.558 1.00 88.56 95 VAL A CA 1
ATOM 733 C C . VAL A 1 95 ? 12.114 5.255 0.429 1.00 88.56 95 VAL A C 1
ATOM 735 O O . VAL A 1 95 ? 11.575 6.099 1.151 1.00 88.56 95 VAL A O 1
ATOM 738 N N . ARG A 1 96 ? 13.426 5.034 0.448 1.00 84.81 96 ARG A N 1
ATOM 739 C CA . ARG A 1 96 ? 14.395 5.706 1.315 1.00 84.81 96 ARG A CA 1
ATOM 740 C C . ARG A 1 96 ? 15.264 6.673 0.510 1.00 84.81 96 ARG A C 1
ATOM 742 O O . ARG A 1 96 ? 15.700 6.366 -0.589 1.00 84.81 96 ARG A O 1
ATOM 749 N N . SER A 1 97 ? 15.536 7.859 1.050 1.00 77.25 97 SER A N 1
ATOM 750 C CA . SER A 1 97 ? 16.464 8.830 0.431 1.00 77.25 97 SER A CA 1
ATOM 751 C C . SER A 1 97 ? 16.805 9.977 1.391 1.00 77.25 97 SER A C 1
ATOM 753 O O . SER A 1 97 ? 16.230 10.059 2.478 1.00 77.25 97 SER A O 1
ATOM 755 N N . SER A 1 98 ? 17.641 10.926 0.971 1.00 73.31 98 SER A N 1
ATOM 756 C CA . SER A 1 98 ? 17.760 12.249 1.604 1.00 73.31 98 SER A CA 1
ATOM 757 C C . SER A 1 98 ? 16.463 13.067 1.488 1.00 73.31 98 SER A C 1
ATOM 759 O O . SER A 1 98 ? 15.599 12.805 0.642 1.00 73.31 98 SER A O 1
ATOM 761 N N . SER A 1 99 ? 16.280 14.055 2.368 1.00 66.81 99 SER A N 1
ATOM 762 C CA . SER A 1 99 ? 15.177 15.017 2.233 1.00 66.81 99 SER A CA 1
ATOM 763 C C . SER A 1 99 ? 15.270 15.726 0.873 1.00 66.81 99 SER A C 1
ATOM 765 O O . SER A 1 99 ? 16.358 16.097 0.459 1.00 66.81 99 SER A O 1
ATOM 767 N N . ALA A 1 100 ? 14.137 15.900 0.185 1.00 64.88 100 ALA A N 1
ATOM 768 C CA . ALA A 1 100 ? 14.014 16.494 -1.156 1.00 64.88 100 ALA A CA 1
ATOM 769 C C . ALA A 1 100 ? 14.501 15.675 -2.378 1.00 64.88 100 ALA A C 1
ATOM 771 O O . ALA A 1 100 ? 14.304 16.140 -3.500 1.00 64.88 100 ALA A O 1
ATOM 772 N N . ALA A 1 101 ? 14.975 14.433 -2.225 1.00 66.69 101 ALA A N 1
ATOM 773 C CA . ALA A 1 101 ? 15.442 13.607 -3.356 1.00 66.69 101 ALA A CA 1
ATOM 774 C C . ALA A 1 101 ? 14.333 13.030 -4.272 1.00 66.69 101 ALA A C 1
ATOM 776 O O . ALA A 1 101 ? 14.574 12.120 -5.049 1.00 66.69 101 ALA A O 1
ATOM 777 N N . GLY A 1 102 ? 13.085 13.502 -4.180 1.00 75.00 102 GLY A N 1
ATOM 778 C CA . GLY A 1 102 ? 12.013 13.049 -5.080 1.00 75.00 102 GLY A CA 1
ATOM 779 C C . GLY A 1 102 ? 11.281 11.756 -4.683 1.00 75.00 102 GLY A C 1
ATOM 780 O O . GLY A 1 102 ? 10.532 11.224 -5.495 1.00 75.00 102 GLY A O 1
ATOM 781 N N . LYS A 1 103 ? 11.380 11.276 -3.435 1.00 80.25 103 LYS A N 1
ATOM 782 C CA . LYS A 1 103 ? 10.635 10.081 -2.955 1.00 80.25 103 LYS A CA 1
ATOM 783 C C . LYS A 1 103 ? 9.137 10.170 -3.143 1.00 80.25 103 LYS A C 1
ATOM 785 O O . LYS A 1 103 ? 8.513 9.259 -3.676 1.00 80.25 103 LYS A O 1
ATOM 790 N N . THR A 1 104 ? 8.561 11.288 -2.703 1.00 82.56 104 THR A N 1
ATOM 791 C CA . THR A 1 104 ? 7.135 11.539 -2.877 1.00 82.56 104 THR A CA 1
ATOM 792 C C . THR A 1 104 ? 6.806 11.599 -4.362 1.00 82.56 104 THR A C 1
ATOM 794 O O . THR A 1 104 ? 5.766 11.103 -4.754 1.00 82.56 104 THR A O 1
ATOM 797 N N . ALA A 1 105 ? 7.703 12.119 -5.208 1.00 86.12 105 ALA A N 1
ATOM 798 C CA . ALA A 1 105 ? 7.490 12.126 -6.652 1.00 86.12 105 ALA A CA 1
ATOM 799 C C . ALA A 1 105 ? 7.480 10.707 -7.245 1.00 86.12 105 ALA A C 1
ATOM 801 O O . ALA A 1 105 ? 6.600 10.414 -8.048 1.00 86.12 105 ALA A O 1
ATOM 802 N N . LEU A 1 106 ? 8.384 9.816 -6.818 1.00 88.31 106 LEU A N 1
ATOM 803 C CA . LEU A 1 106 ? 8.370 8.406 -7.221 1.00 88.31 106 LEU A CA 1
ATOM 804 C C . LEU A 1 106 ? 7.082 7.707 -6.759 1.00 88.31 106 LEU A C 1
ATOM 806 O O . LEU A 1 106 ? 6.422 7.046 -7.558 1.00 88.31 106 LEU A O 1
ATOM 810 N N . MET A 1 107 ? 6.685 7.898 -5.498 1.00 90.94 107 MET A N 1
ATOM 811 C CA . MET A 1 107 ? 5.427 7.363 -4.971 1.00 90.94 107 MET A CA 1
ATOM 812 C C . MET A 1 107 ? 4.218 7.889 -5.759 1.00 90.94 107 MET A C 1
ATOM 814 O O . MET A 1 107 ? 3.389 7.094 -6.193 1.00 90.94 107 MET A O 1
ATOM 818 N N . GLU A 1 108 ? 4.118 9.203 -5.988 1.00 90.38 108 GLU A N 1
ATOM 819 C CA . GLU A 1 108 ? 3.030 9.795 -6.778 1.00 90.38 108 GLU A CA 1
ATOM 820 C C . GLU A 1 108 ? 2.998 9.237 -8.197 1.00 90.38 108 GLU A C 1
ATOM 822 O O . GLU A 1 108 ? 1.918 8.963 -8.714 1.00 90.38 108 GLU A O 1
ATOM 827 N N . ALA A 1 109 ? 4.164 9.052 -8.819 1.00 91.56 109 ALA A N 1
ATOM 828 C CA . ALA A 1 109 ? 4.263 8.491 -10.155 1.00 91.56 109 ALA A CA 1
ATOM 829 C C . ALA A 1 109 ? 3.710 7.061 -10.189 1.00 91.56 109 ALA A C 1
ATOM 831 O O . ALA A 1 109 ? 2.920 6.731 -11.070 1.00 91.56 109 ALA A O 1
ATOM 832 N N . VAL A 1 110 ? 4.075 6.219 -9.214 1.00 92.94 110 VAL A N 1
ATOM 833 C CA . VAL A 1 110 ? 3.543 4.851 -9.096 1.00 92.94 110 VAL A CA 1
ATOM 834 C C . VAL A 1 110 ? 2.034 4.878 -8.887 1.00 92.94 110 VAL A C 1
ATOM 836 O O . VAL A 1 110 ? 1.299 4.186 -9.588 1.00 92.94 110 VAL A O 1
ATOM 839 N N . LEU A 1 111 ? 1.556 5.718 -7.969 1.00 92.81 111 LEU A N 1
ATOM 840 C CA . LEU A 1 111 ? 0.130 5.844 -7.697 1.00 92.81 111 LEU A CA 1
ATOM 841 C C . LEU A 1 111 ? -0.642 6.371 -8.909 1.00 92.81 111 LEU A C 1
ATOM 843 O O . LEU A 1 111 ? -1.791 5.980 -9.080 1.00 92.81 111 LEU A O 1
ATOM 847 N N . ALA A 1 112 ? -0.052 7.218 -9.758 1.00 91.62 112 ALA A N 1
ATOM 848 C CA . ALA A 1 112 ? -0.707 7.784 -10.939 1.00 91.62 112 ALA A CA 1
ATOM 849 C C . ALA A 1 112 ? -1.171 6.723 -11.950 1.00 91.62 112 ALA A C 1
ATOM 851 O O . ALA A 1 112 ? -2.197 6.934 -12.594 1.00 91.62 112 ALA A O 1
ATOM 852 N N . LEU A 1 113 ? -0.479 5.582 -12.030 1.00 90.75 113 LEU A N 1
ATOM 853 C CA . LEU A 1 113 ? -0.856 4.439 -12.873 1.00 90.75 113 LEU A CA 1
ATOM 854 C C . LEU A 1 113 ? -1.862 3.489 -12.197 1.00 90.75 113 LEU A C 1
ATOM 856 O O . LEU A 1 113 ? -2.223 2.454 -12.755 1.00 90.75 113 LEU A O 1
ATOM 860 N N . VAL A 1 114 ? -2.321 3.824 -10.990 1.00 92.06 114 VAL A N 1
ATOM 861 C CA . VAL A 1 114 ? -3.262 3.025 -10.202 1.00 92.06 114 VAL A CA 1
ATOM 862 C C . VAL A 1 114 ? -4.600 3.763 -10.098 1.00 92.06 114 VAL A C 1
ATOM 864 O O . VAL A 1 114 ? -4.607 4.957 -9.762 1.00 92.06 114 VAL A O 1
ATOM 867 N N . PRO A 1 115 ? -5.734 3.076 -10.345 1.00 90.69 115 PRO A N 1
ATOM 868 C CA . PRO A 1 115 ? -7.064 3.648 -10.161 1.00 90.69 115 PRO A CA 1
ATOM 869 C C . PRO A 1 115 ? -7.244 4.257 -8.765 1.00 90.69 115 PRO A C 1
ATOM 871 O O . PRO A 1 115 ? -6.657 3.797 -7.784 1.00 90.69 115 PRO A O 1
ATOM 874 N N . LYS A 1 116 ? -8.043 5.323 -8.660 1.00 88.81 116 LYS A N 1
ATOM 875 C CA . LYS A 1 116 ? -8.195 6.072 -7.399 1.00 88.81 116 LYS A CA 1
ATOM 876 C C . LYS A 1 116 ? -8.913 5.258 -6.326 1.00 88.81 116 LYS A C 1
ATOM 878 O O . LYS A 1 116 ? -8.649 5.449 -5.149 1.00 88.81 116 LYS A O 1
ATOM 883 N N . GLU A 1 117 ? -9.805 4.381 -6.751 1.00 87.75 117 GLU A N 1
ATOM 884 C CA . GLU A 1 117 ? -10.561 3.430 -5.946 1.00 87.75 117 GLU A CA 1
ATOM 885 C C . GLU A 1 117 ? -9.679 2.340 -5.316 1.00 87.75 117 GLU A C 1
ATOM 887 O O . GLU A 1 117 ? -10.000 1.839 -4.240 1.00 87.75 117 GLU A O 1
ATOM 892 N N . ASP A 1 118 ? -8.532 2.047 -5.935 1.00 91.25 118 ASP A N 1
ATOM 893 C CA . ASP A 1 118 ? -7.609 0.984 -5.529 1.00 91.25 118 ASP A CA 1
ATOM 894 C C . ASP A 1 118 ? -6.427 1.510 -4.700 1.00 91.25 118 ASP A C 1
ATOM 896 O O . ASP A 1 118 ? -5.448 0.794 -4.470 1.00 91.25 118 ASP A O 1
ATOM 900 N N . ARG A 1 119 ? -6.473 2.774 -4.265 1.00 90.69 119 ARG A N 1
ATOM 901 C CA . ARG A 1 119 ? -5.387 3.406 -3.509 1.00 90.69 119 ARG A CA 1
ATOM 902 C C . ARG A 1 119 ? -5.909 4.274 -2.368 1.00 90.69 119 ARG A C 1
ATOM 904 O O . ARG A 1 119 ? -6.759 5.137 -2.552 1.00 90.69 119 ARG A O 1
ATOM 911 N N . GLU A 1 120 ? -5.310 4.103 -1.202 1.00 89.69 120 GLU A N 1
ATOM 912 C CA . GLU A 1 120 ? -5.527 4.914 -0.010 1.00 89.69 120 GLU A CA 1
ATOM 913 C C . GLU A 1 120 ? -4.202 5.594 0.335 1.00 89.69 120 GLU A C 1
ATOM 915 O O . GLU A 1 120 ? -3.209 4.935 0.643 1.00 89.69 120 GLU A O 1
ATOM 920 N N . LYS A 1 121 ? -4.167 6.925 0.244 1.00 89.12 121 LYS A N 1
ATOM 921 C CA . LYS A 1 121 ? -2.960 7.718 0.493 1.00 89.12 121 LYS A CA 1
ATOM 922 C C . LYS A 1 121 ? -3.131 8.556 1.751 1.00 89.12 121 LYS A C 1
ATOM 924 O O . LYS A 1 121 ? -4.048 9.374 1.827 1.00 89.12 121 LYS A O 1
ATOM 929 N N . TYR A 1 122 ? -2.190 8.422 2.676 1.00 85.69 122 TYR A N 1
ATOM 930 C CA . TYR A 1 122 ? -2.138 9.177 3.920 1.00 85.69 122 TYR A CA 1
ATOM 931 C C . TYR A 1 122 ? -0.804 9.905 4.056 1.00 85.69 122 TYR A C 1
ATOM 933 O O . TYR A 1 122 ? 0.257 9.362 3.751 1.00 85.69 122 TYR A O 1
ATOM 941 N N . SER A 1 123 ? -0.850 11.145 4.541 1.00 78.19 123 SER A N 1
ATOM 942 C CA . SER A 1 123 ? 0.373 11.874 4.890 1.00 78.19 123 SER A CA 1
ATOM 943 C C . SER A 1 123 ? 1.039 11.251 6.117 1.00 78.19 123 SER A C 1
ATOM 945 O O . SER A 1 123 ? 2.239 11.008 6.106 1.00 78.19 123 SER A O 1
ATOM 947 N N . ALA A 1 124 ? 0.238 10.922 7.135 1.00 71.94 124 ALA A N 1
ATOM 948 C CA . ALA A 1 124 ? 0.662 10.233 8.345 1.00 71.94 124 ALA A CA 1
ATOM 949 C C . ALA A 1 124 ? -0.492 9.392 8.914 1.00 71.94 124 ALA A C 1
ATOM 951 O O . ALA A 1 124 ? -1.665 9.699 8.686 1.00 71.94 124 ALA A O 1
ATOM 952 N N . LEU A 1 125 ? -0.148 8.353 9.674 1.00 73.88 125 LEU A N 1
ATOM 953 C CA . LEU A 1 125 ? -1.068 7.505 10.426 1.00 73.88 125 LEU A CA 1
ATOM 954 C C . LEU A 1 125 ? -0.813 7.702 11.92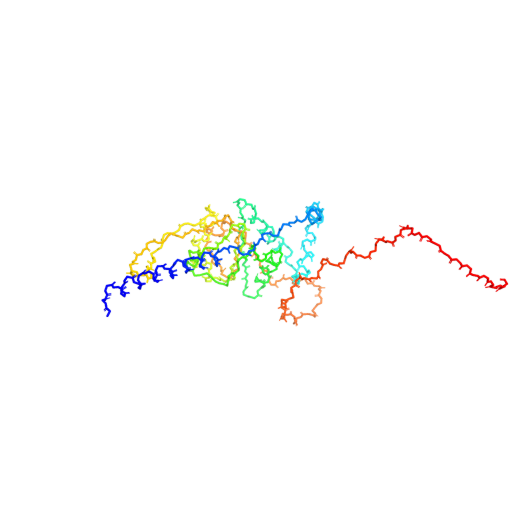7 1.00 73.88 125 LEU A C 1
ATOM 956 O O . LEU A 1 125 ? 0.331 7.732 12.372 1.00 73.88 125 LEU A O 1
ATOM 960 N N . SER A 1 126 ? -1.868 7.864 12.727 1.00 67.94 126 SER A N 1
ATOM 961 C CA . SER A 1 126 ? -1.726 7.766 14.186 1.00 67.94 126 SER A CA 1
ATOM 962 C C . SER A 1 126 ? -1.577 6.300 14.598 1.00 67.94 126 SER A C 1
ATOM 964 O O . SER A 1 126 ? -1.957 5.407 13.838 1.00 67.94 126 SER A O 1
ATOM 966 N N . GLU A 1 127 ? -1.076 6.049 15.808 1.00 65.62 127 GLU A N 1
ATOM 967 C CA . GLU A 1 127 ? -0.774 4.699 16.317 1.00 65.62 127 GLU A CA 1
ATOM 968 C C . GLU A 1 127 ? -1.939 3.720 16.179 1.00 65.62 127 GLU A C 1
ATOM 970 O O . GLU A 1 127 ? -1.770 2.563 15.804 1.00 65.62 127 GLU A O 1
ATOM 975 N N . HIS A 1 128 ? -3.147 4.237 16.380 1.00 66.19 128 HIS A N 1
ATOM 976 C CA . HIS A 1 128 ? -4.369 3.461 16.286 1.00 66.19 128 HIS A CA 1
ATOM 977 C C . HIS A 1 128 ? -5.230 3.798 15.062 1.00 66.19 128 HIS A C 1
ATOM 979 O O . HIS A 1 128 ? -6.331 3.273 14.936 1.00 66.19 128 HIS A O 1
ATOM 985 N N . SER A 1 129 ? -4.769 4.668 14.154 1.00 65.88 129 SER A N 1
ATOM 986 C CA . SER A 1 129 ? -5.581 5.137 13.016 1.00 65.88 129 SER A CA 1
ATOM 987 C C . SER A 1 129 ? -6.048 4.009 12.105 1.00 65.88 129 SER A C 1
ATOM 989 O O . SER A 1 129 ? -7.195 4.043 11.668 1.00 65.88 129 SER A O 1
ATOM 991 N N . LEU A 1 130 ? -5.205 2.992 11.881 1.00 61.56 130 LEU A N 1
ATOM 992 C CA . LEU A 1 130 ? -5.580 1.825 11.082 1.00 61.56 130 LEU A CA 1
ATOM 993 C C . LEU A 1 130 ? -6.752 1.052 11.694 1.00 61.56 130 LEU A C 1
ATOM 995 O O . LEU A 1 130 ? -7.557 0.497 10.957 1.00 61.56 130 LEU A O 1
ATOM 999 N N . PHE A 1 131 ? -6.898 1.083 13.020 1.00 62.56 131 PHE A N 1
ATOM 1000 C CA . PHE A 1 131 ? -7.978 0.397 13.726 1.00 62.56 131 PHE A CA 1
ATOM 1001 C C . PHE A 1 131 ? -9.301 1.162 13.648 1.00 62.56 131 PHE A C 1
ATOM 1003 O O . PHE A 1 131 ? -10.353 0.551 13.730 1.00 62.56 131 PHE A O 1
ATOM 1010 N N . TYR A 1 132 ? -9.274 2.481 13.443 1.00 59.69 132 TYR A N 1
ATOM 1011 C CA . TYR A 1 132 ? -10.485 3.309 13.378 1.00 59.69 132 TYR A CA 1
ATOM 1012 C C . TYR A 1 132 ? -10.982 3.574 11.954 1.00 59.69 132 TYR A C 1
ATOM 1014 O O . TYR A 1 132 ? -11.894 4.382 11.767 1.00 59.69 132 TYR A O 1
ATOM 1022 N N . PHE A 1 133 ? -10.431 2.899 10.942 1.00 66.88 133 PHE A N 1
ATOM 1023 C CA . PHE A 1 133 ? -10.993 2.914 9.592 1.00 66.88 133 PHE A CA 1
ATOM 1024 C C . PHE A 1 133 ? -12.255 2.038 9.514 1.00 66.88 133 PHE A C 1
ATOM 1026 O O . PHE A 1 133 ? -12.318 1.076 8.755 1.00 66.88 133 PHE A O 1
ATOM 1033 N N . GLU A 1 134 ? -13.276 2.371 10.312 1.00 55.84 134 GLU A N 1
ATOM 1034 C CA . GLU A 1 134 ? -14.582 1.715 10.250 1.00 55.84 134 GLU A CA 1
ATOM 1035 C C . GLU A 1 134 ? -15.129 1.808 8.814 1.00 55.84 134 GLU A C 1
ATOM 1037 O O . GLU A 1 134 ? -15.299 2.896 8.260 1.00 55.84 134 GLU A O 1
ATOM 1042 N N . GLY A 1 135 ? -15.380 0.650 8.198 1.00 58.25 135 GLY A N 1
ATOM 1043 C CA . GLY A 1 135 ? -16.006 0.552 6.878 1.00 58.25 135 GLY A CA 1
ATOM 1044 C C . GLY A 1 135 ? -15.097 0.823 5.675 1.00 58.25 135 GLY A C 1
ATOM 1045 O O . GLY A 1 135 ? -15.608 0.846 4.554 1.00 58.25 135 GLY A O 1
ATOM 1046 N N . LYS A 1 136 ? -13.778 1.011 5.850 1.00 69.50 136 LYS A N 1
ATOM 1047 C CA . LYS A 1 136 ? -12.857 1.034 4.701 1.00 69.50 136 LYS A CA 1
ATOM 1048 C C . LYS A 1 136 ? -12.348 -0.362 4.377 1.00 69.50 136 LYS A C 1
ATOM 1050 O O . LYS A 1 136 ? -11.726 -1.021 5.200 1.00 69.50 136 LYS A O 1
ATOM 1055 N N . ASP A 1 137 ? -12.559 -0.751 3.129 1.00 76.19 137 ASP A N 1
ATOM 1056 C CA . ASP A 1 137 ? -11.994 -1.959 2.545 1.00 76.19 137 ASP A CA 1
ATOM 1057 C C . ASP A 1 137 ? -10.574 -1.679 2.022 1.00 76.19 137 ASP A C 1
ATOM 1059 O O . ASP A 1 137 ? -10.395 -0.762 1.211 1.00 76.19 137 ASP A O 1
ATOM 1063 N N . PHE A 1 138 ? -9.582 -2.442 2.488 1.00 86.19 138 PHE A N 1
ATOM 1064 C CA . PHE A 1 138 ? -8.186 -2.379 2.032 1.00 86.19 138 PHE A CA 1
ATOM 1065 C C . PHE A 1 138 ? -7.800 -3.554 1.126 1.00 86.19 138 PHE A C 1
ATOM 1067 O O . PHE A 1 138 ? -6.679 -3.592 0.606 1.00 86.19 138 PHE A O 1
ATOM 1074 N N . LYS A 1 139 ? -8.725 -4.483 0.885 1.00 88.94 139 LYS A N 1
ATOM 1075 C CA . LYS A 1 139 ? -8.505 -5.666 0.068 1.00 88.94 139 LYS A CA 1
ATOM 1076 C C . LYS A 1 139 ? -8.156 -5.289 -1.363 1.00 88.94 139 LYS A C 1
ATOM 1078 O O . LYS A 1 139 ? -8.872 -4.548 -2.033 1.00 88.94 139 LYS A O 1
ATOM 1083 N N . ASN A 1 140 ? -7.043 -5.832 -1.846 1.00 91.62 140 ASN A N 1
ATOM 1084 C CA . ASN A 1 140 ? -6.487 -5.569 -3.171 1.00 91.62 140 ASN A CA 1
ATOM 1085 C C . ASN A 1 140 ? -6.194 -4.085 -3.454 1.00 91.62 140 ASN A C 1
ATOM 1087 O O . ASN A 1 140 ? -6.165 -3.674 -4.619 1.00 91.62 140 ASN A O 1
ATOM 1091 N N . LYS A 1 141 ? -5.956 -3.281 -2.410 1.00 93.31 141 LYS A N 1
ATOM 1092 C CA . LYS A 1 141 ? -5.606 -1.861 -2.533 1.00 93.31 141 LYS A CA 1
ATOM 1093 C C . LYS A 1 141 ? -4.140 -1.596 -2.218 1.00 93.31 141 LYS A C 1
ATOM 1095 O O . LYS A 1 141 ? -3.406 -2.455 -1.732 1.00 93.31 141 LYS A O 1
ATOM 1100 N N . ILE A 1 142 ? -3.720 -0.374 -2.524 1.00 94.44 142 ILE A N 1
ATOM 1101 C CA . ILE A 1 142 ? -2.427 0.180 -2.134 1.00 94.44 142 ILE A CA 1
ATOM 1102 C C . ILE A 1 142 ? -2.625 1.108 -0.942 1.00 94.44 142 ILE A C 1
ATOM 1104 O O . ILE A 1 142 ? -3.370 2.082 -1.039 1.00 94.44 142 ILE A O 1
ATOM 1108 N N . LEU A 1 143 ? -1.914 0.845 0.149 1.00 91.75 143 LEU A N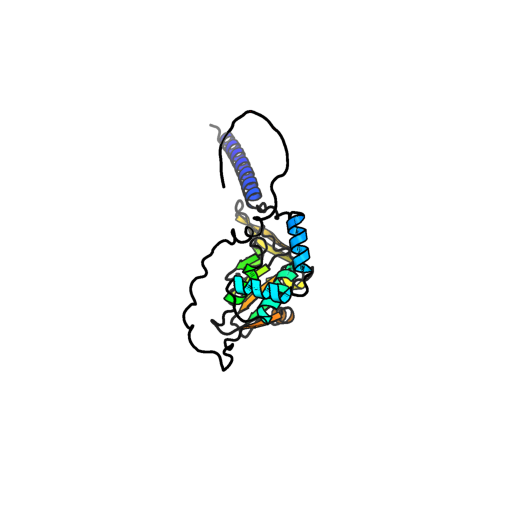 1
ATOM 1109 C CA . LEU A 1 143 ? -1.768 1.750 1.279 1.00 91.75 143 LEU A CA 1
ATOM 1110 C C . LEU A 1 143 ? -0.462 2.538 1.126 1.00 91.75 143 LEU A C 1
ATOM 1112 O O . LEU A 1 143 ? 0.631 1.997 1.283 1.00 91.75 143 LEU A O 1
ATOM 1116 N N . ALA A 1 144 ? -0.586 3.825 0.813 1.00 91.62 144 ALA A N 1
ATOM 1117 C CA . ALA A 1 144 ? 0.532 4.737 0.606 1.00 91.62 144 ALA A CA 1
ATOM 1118 C C . ALA A 1 144 ? 0.696 5.696 1.792 1.00 91.62 144 ALA A C 1
ATOM 1120 O O . ALA A 1 144 ? -0.225 6.455 2.097 1.00 91.62 144 ALA A O 1
ATOM 1121 N N . ILE A 1 145 ? 1.866 5.696 2.437 1.00 88.12 145 ILE A N 1
ATOM 1122 C CA . ILE A 1 145 ? 2.163 6.538 3.610 1.00 88.12 145 ILE A CA 1
ATOM 1123 C C . ILE A 1 145 ? 3.402 7.396 3.332 1.00 88.12 145 ILE A C 1
ATOM 1125 O O . ILE A 1 145 ? 4.489 6.873 3.082 1.00 88.12 145 ILE A O 1
ATOM 1129 N N . VAL A 1 146 ? 3.220 8.719 3.331 1.00 79.88 146 VAL A N 1
ATOM 1130 C CA . VAL A 1 146 ? 4.219 9.673 2.815 1.00 79.88 146 VAL A CA 1
ATOM 1131 C C . VAL A 1 146 ? 5.313 10.029 3.830 1.00 79.88 146 VAL A C 1
ATOM 1133 O O . VAL A 1 146 ? 6.436 10.286 3.399 1.00 79.88 146 VAL A O 1
ATOM 1136 N N . GLU A 1 147 ? 5.017 10.071 5.136 1.00 71.00 147 GLU A N 1
ATOM 1137 C CA . GLU A 1 147 ? 5.966 10.560 6.150 1.00 71.00 147 GLU A CA 1
ATOM 1138 C C . GLU A 1 147 ? 6.214 9.626 7.349 1.00 71.00 147 GLU A C 1
ATOM 1140 O O . GLU A 1 147 ? 5.377 8.824 7.774 1.00 71.00 147 GLU A O 1
ATOM 1145 N N . GLU A 1 148 ? 7.413 9.817 7.906 1.00 60.69 148 GLU A N 1
ATOM 1146 C CA . GLU A 1 148 ? 8.134 9.040 8.920 1.00 60.69 148 GLU A CA 1
ATOM 1147 C C . GLU A 1 148 ? 7.369 8.806 10.231 1.00 60.69 148 GLU A C 1
ATOM 1149 O O . GLU A 1 148 ? 7.232 7.657 10.659 1.00 60.69 148 GLU A O 1
ATOM 1154 N N . GLU A 1 149 ? 6.800 9.855 10.842 1.00 60.66 149 GLU A N 1
ATOM 1155 C CA . GLU A 1 149 ? 6.039 9.702 12.093 1.00 60.66 149 GLU A CA 1
ATOM 1156 C C . GLU A 1 149 ? 4.819 8.790 11.921 1.00 60.66 149 GLU A C 1
ATOM 1158 O O . GLU A 1 149 ? 4.392 8.134 12.871 1.00 60.66 149 GLU A O 1
ATOM 1163 N N . GLY A 1 150 ? 4.252 8.747 10.711 1.00 57.72 150 GLY A N 1
ATOM 1164 C CA . GLY A 1 150 ? 3.079 7.941 10.413 1.00 57.72 150 GLY A CA 1
ATOM 1165 C C . GLY A 1 150 ? 3.365 6.443 10.429 1.00 57.72 150 GLY A C 1
ATOM 1166 O O . GLY A 1 150 ? 2.568 5.666 10.950 1.00 57.72 150 GLY A O 1
ATOM 1167 N N . ALA A 1 151 ? 4.510 6.032 9.879 1.00 60.28 151 ALA A N 1
ATOM 1168 C CA . ALA A 1 151 ? 4.880 4.624 9.778 1.00 60.28 151 ALA A CA 1
ATOM 1169 C C . ALA A 1 151 ? 5.357 4.046 11.118 1.00 60.28 151 ALA A C 1
ATOM 1171 O O . ALA A 1 151 ? 4.984 2.924 11.441 1.00 60.28 151 ALA A O 1
ATOM 1172 N N . GLN A 1 152 ? 6.125 4.801 11.917 1.00 64.88 152 GLN A N 1
ATOM 1173 C CA . GLN A 1 152 ? 6.564 4.340 13.243 1.00 64.88 152 GLN A CA 1
ATOM 1174 C C . GLN A 1 152 ? 5.384 4.131 14.192 1.00 64.88 152 GLN A C 1
ATOM 1176 O O . GLN A 1 152 ? 5.287 3.089 14.835 1.00 64.88 152 GLN A O 1
ATOM 1181 N N . LYS A 1 153 ? 4.454 5.092 14.238 1.00 64.88 153 LYS A N 1
ATOM 1182 C CA . LYS A 1 153 ? 3.264 4.994 15.091 1.00 64.88 153 LYS A CA 1
ATOM 1183 C C . LYS A 1 153 ? 2.397 3.801 14.676 1.00 64.88 153 LYS A C 1
ATOM 1185 O O . LYS A 1 153 ? 1.927 3.063 15.528 1.00 64.88 153 LYS A O 1
ATOM 1190 N N . ALA A 1 154 ? 2.233 3.565 13.376 1.00 70.75 154 ALA A N 1
ATOM 1191 C CA . ALA A 1 154 ? 1.419 2.470 12.849 1.00 70.75 154 ALA A CA 1
ATOM 1192 C C . ALA A 1 154 ? 2.186 1.150 12.615 1.00 70.75 154 ALA A C 1
ATOM 1194 O O . ALA A 1 154 ? 1.617 0.218 12.043 1.00 70.75 154 ALA A O 1
ATOM 1195 N N . ALA A 1 155 ? 3.454 1.041 13.032 1.00 76.44 155 ALA A N 1
ATOM 1196 C CA . ALA A 1 155 ? 4.338 -0.063 12.648 1.00 76.44 155 ALA A CA 1
ATOM 1197 C C . ALA A 1 155 ? 3.750 -1.435 13.001 1.00 76.44 155 ALA A C 1
ATOM 1199 O O . ALA A 1 155 ? 3.773 -2.342 12.175 1.00 76.44 155 ALA A O 1
ATOM 1200 N N . TYR A 1 156 ? 3.156 -1.568 14.191 1.00 78.00 156 TYR A N 1
ATOM 1201 C CA . TYR A 1 156 ? 2.519 -2.812 14.626 1.00 78.00 156 TYR A CA 1
ATOM 1202 C C . TYR A 1 156 ? 1.381 -3.250 13.693 1.00 78.00 156 TYR A C 1
ATOM 1204 O O . TYR A 1 156 ? 1.349 -4.391 13.241 1.00 78.00 156 TYR A O 1
ATOM 1212 N N . ALA A 1 157 ? 0.489 -2.330 13.328 1.00 79.50 157 ALA A N 1
ATOM 1213 C CA . ALA A 1 157 ? -0.599 -2.615 12.399 1.00 79.50 157 ALA A CA 1
ATOM 1214 C C . ALA A 1 157 ? -0.073 -2.988 11.000 1.00 79.50 157 ALA A C 1
ATOM 1216 O O . ALA A 1 157 ? -0.540 -3.944 10.385 1.00 79.50 157 ALA A O 1
ATOM 1217 N N . LEU A 1 158 ? 0.945 -2.275 10.509 1.00 83.25 158 LEU A N 1
ATOM 1218 C CA . LEU A 1 158 ? 1.563 -2.569 9.214 1.00 83.25 158 LEU A CA 1
ATOM 1219 C C . LEU A 1 158 ? 2.254 -3.939 9.185 1.00 83.25 158 LEU A C 1
ATOM 1221 O O . LEU A 1 158 ? 2.295 -4.566 8.126 1.00 83.25 158 LEU A O 1
ATOM 1225 N N . LYS A 1 159 ? 2.784 -4.413 10.319 1.00 83.69 159 LYS A N 1
ATOM 1226 C CA . LYS A 1 159 ? 3.340 -5.768 10.450 1.00 83.69 159 LYS A CA 1
ATOM 1227 C C . LYS A 1 159 ? 2.255 -6.820 10.311 1.00 83.69 159 LYS A C 1
ATOM 1229 O O . LYS A 1 159 ? 2.400 -7.698 9.469 1.00 83.69 159 LYS A O 1
ATOM 1234 N N . LEU A 1 160 ? 1.167 -6.682 11.072 1.00 84.06 160 LEU A N 1
ATOM 1235 C CA . LEU A 1 160 ? 0.036 -7.610 11.027 1.00 84.06 160 LEU A CA 1
ATOM 1236 C C . LEU A 1 160 ? -0.554 -7.708 9.613 1.00 84.06 160 LEU A C 1
ATOM 1238 O O . LEU A 1 160 ? -0.729 -8.806 9.094 1.00 84.06 160 LEU A O 1
ATOM 1242 N N . LEU A 1 161 ? -0.734 -6.578 8.918 1.00 85.00 161 LEU A N 1
ATOM 1243 C CA . LEU A 1 161 ? -1.203 -6.592 7.524 1.00 85.00 161 LEU A CA 1
ATOM 1244 C C . LEU A 1 161 ? -0.247 -7.314 6.568 1.00 85.00 161 LEU A C 1
ATOM 1246 O O . LEU A 1 161 ? -0.708 -7.955 5.628 1.00 85.00 161 LEU A O 1
ATOM 1250 N N . GLN A 1 162 ? 1.068 -7.234 6.789 1.00 83.69 162 GLN A N 1
ATOM 1251 C CA . GLN A 1 162 ? 2.052 -7.946 5.965 1.00 83.69 162 GLN A CA 1
ATOM 1252 C C . GLN A 1 162 ? 2.165 -9.431 6.312 1.00 83.69 162 GLN A C 1
ATOM 1254 O O . GLN A 1 162 ? 2.458 -10.241 5.432 1.00 83.69 162 GLN A O 1
ATOM 1259 N N . SER A 1 163 ? 2.007 -9.799 7.586 1.00 82.44 163 SER A N 1
ATOM 1260 C CA . SER A 1 163 ? 2.201 -11.170 8.061 1.00 82.44 163 SER A CA 1
ATOM 1261 C C . SER A 1 163 ? 0.943 -12.021 7.964 1.00 82.44 163 SER A C 1
ATOM 1263 O O . SER A 1 163 ? 1.019 -13.171 7.537 1.00 82.44 163 SER A O 1
ATOM 1265 N N . GLU A 1 164 ? -0.186 -11.460 8.377 1.00 82.19 164 GLU A N 1
ATOM 1266 C CA . GLU A 1 164 ? -1.455 -12.163 8.573 1.00 82.19 164 GLU A CA 1
ATOM 1267 C C . GLU A 1 164 ? -2.469 -11.807 7.484 1.00 82.19 164 GLU A C 1
ATOM 1269 O O . GLU A 1 164 ? -3.372 -12.590 7.207 1.00 82.19 164 GLU A O 1
ATOM 1274 N N . GLY A 1 165 ? -2.286 -10.671 6.801 1.00 80.94 165 GLY A N 1
ATOM 1275 C CA . GLY A 1 165 ? -3.179 -10.227 5.731 1.00 80.94 165 GLY A CA 1
ATOM 1276 C C . GLY A 1 165 ? -4.491 -9.628 6.236 1.00 80.94 165 GLY A C 1
ATOM 1277 O O . GLY A 1 165 ? -5.294 -9.187 5.423 1.00 80.94 165 GLY A O 1
ATOM 1278 N N . GLU A 1 166 ? -4.693 -9.562 7.548 1.00 83.19 166 GLU A N 1
ATOM 1279 C CA . GLU A 1 166 ? -5.829 -8.928 8.209 1.00 83.19 166 GLU A CA 1
ATOM 1280 C C . GLU A 1 166 ? -5.402 -8.366 9.571 1.00 83.19 166 GLU A C 1
ATOM 1282 O O . GLU A 1 166 ? -4.344 -8.703 10.102 1.00 83.19 166 GLU A O 1
ATOM 1287 N N . ILE A 1 167 ? -6.221 -7.481 10.134 1.00 80.19 167 ILE A N 1
ATOM 1288 C CA . ILE A 1 167 ? -6.082 -7.007 11.511 1.00 80.19 167 ILE A CA 1
ATOM 1289 C C . ILE A 1 167 ? -7.437 -7.138 12.187 1.00 80.19 167 ILE A C 1
ATOM 1291 O O . ILE A 1 167 ? -8.429 -6.612 11.684 1.00 80.19 167 ILE A O 1
ATOM 1295 N N . THR A 1 168 ? -7.455 -7.729 13.380 1.00 76.50 168 THR A N 1
ATOM 1296 C CA . THR A 1 168 ? -8.610 -7.668 14.280 1.00 76.50 168 THR A CA 1
ATOM 1297 C C . THR A 1 168 ? -8.177 -7.133 15.641 1.00 76.50 168 THR A C 1
ATOM 1299 O O . THR A 1 168 ? -7.293 -7.702 16.277 1.00 76.50 168 THR A O 1
ATOM 1302 N N . ILE A 1 169 ? -8.785 -6.037 16.103 1.00 72.00 169 ILE A N 1
ATOM 1303 C CA . ILE A 1 169 ? -8.513 -5.442 17.419 1.00 72.00 169 ILE A CA 1
ATOM 1304 C C . ILE A 1 169 ? -9.810 -5.146 18.161 1.00 72.00 169 ILE A C 1
ATOM 1306 O O . ILE A 1 169 ? -10.733 -4.548 17.621 1.00 72.00 169 ILE A O 1
ATOM 1310 N N . ALA A 1 170 ? -9.843 -5.486 19.446 1.00 73.38 170 ALA A N 1
ATOM 1311 C CA . ALA A 1 170 ? -10.870 -5.035 20.371 1.00 73.38 170 ALA A CA 1
ATOM 1312 C C . ALA A 1 170 ? -10.413 -3.739 21.063 1.00 73.38 170 ALA A C 1
ATOM 1314 O O . ALA A 1 170 ? -9.363 -3.712 21.703 1.00 73.38 170 ALA A O 1
ATOM 1315 N N . SER A 1 171 ? -11.194 -2.664 20.955 1.00 71.62 171 SER A N 1
ATOM 1316 C CA . SER A 1 171 ? -10.936 -1.390 21.634 1.00 71.62 171 SER A CA 1
ATOM 1317 C C . SER A 1 171 ? -12.168 -0.908 22.395 1.00 71.62 171 SER A C 1
ATOM 1319 O O . SER A 1 171 ? -13.313 -1.116 21.996 1.00 71.62 171 SER A O 1
ATOM 1321 N N . THR A 1 172 ? -11.936 -0.269 23.535 1.00 75.50 172 THR A N 1
ATOM 1322 C CA . THR A 1 172 ? -12.996 0.188 24.430 1.00 75.50 172 THR A CA 1
ATOM 1323 C C . THR A 1 172 ? -13.547 1.532 23.952 1.00 75.50 172 THR A C 1
ATOM 1325 O O . THR A 1 172 ? -12.923 2.576 24.131 1.00 75.50 172 THR A O 1
ATOM 1328 N N . GLY A 1 173 ? -14.741 1.523 23.364 1.00 72.31 173 GLY A N 1
ATOM 1329 C CA . GLY A 1 173 ? -15.491 2.722 23.001 1.00 72.31 173 GLY A CA 1
ATOM 1330 C C . GLY A 1 173 ? -16.417 3.182 24.127 1.00 72.31 173 GLY A C 1
ATOM 1331 O O . GLY A 1 173 ? -16.830 2.398 24.977 1.00 72.31 173 GLY A O 1
ATOM 1332 N N . LYS A 1 174 ? -16.793 4.463 24.136 1.00 74.50 174 LYS A N 1
ATOM 1333 C CA . LYS A 1 174 ? -17.937 4.920 24.937 1.00 74.50 174 LYS A CA 1
ATOM 1334 C C . LYS A 1 174 ? -19.211 4.777 24.123 1.00 74.50 174 LYS A C 1
ATOM 1336 O O . LYS A 1 174 ? -19.283 5.264 22.996 1.00 74.50 174 LYS A O 1
ATOM 1341 N N . ASP A 1 175 ? -20.213 4.143 24.710 1.00 72.31 175 ASP A N 1
ATOM 1342 C CA . ASP A 1 175 ? -21.551 4.106 24.143 1.00 72.31 175 ASP A CA 1
ATOM 1343 C C . ASP A 1 175 ? -22.197 5.505 24.259 1.00 72.31 175 ASP A C 1
ATOM 1345 O O . ASP A 1 175 ? -22.296 6.038 25.370 1.00 72.31 175 ASP A O 1
ATOM 1349 N N . PRO A 1 176 ? -22.611 6.134 23.143 1.00 70.56 176 PRO A N 1
ATOM 1350 C CA . PRO A 1 176 ? -23.112 7.508 23.150 1.00 70.56 176 PRO A CA 1
ATOM 1351 C C . PRO A 1 176 ? -24.468 7.670 23.854 1.00 70.56 176 PRO A C 1
ATOM 1353 O O . PRO A 1 176 ? -24.814 8.788 24.227 1.00 70.56 176 PRO A O 1
ATOM 1356 N N . GLY A 1 177 ? -25.225 6.586 24.064 1.00 77.19 177 GLY A N 1
ATOM 1357 C CA . GLY A 1 177 ? -26.509 6.623 24.771 1.00 77.19 177 GLY A CA 1
ATOM 1358 C C . GLY A 1 177 ? -26.385 6.390 26.278 1.00 77.19 177 GLY A C 1
ATOM 1359 O O . GLY A 1 177 ? -27.102 7.000 27.066 1.00 77.19 177 GLY A O 1
ATOM 1360 N N . THR A 1 178 ? -25.472 5.514 26.697 1.00 78.88 178 THR A N 1
ATOM 1361 C CA . THR A 1 178 ? -25.364 5.041 28.088 1.00 78.88 178 THR A CA 1
ATOM 1362 C C . THR A 1 178 ? -24.123 5.551 28.817 1.00 78.88 178 THR A C 1
ATOM 1364 O O . THR A 1 178 ? -24.034 5.408 30.037 1.00 78.88 178 THR A O 1
ATOM 1367 N N . GLY A 1 179 ? -23.146 6.113 28.097 1.00 76.50 179 GLY A N 1
ATOM 1368 C CA . GLY A 1 179 ? -21.865 6.573 28.643 1.00 76.50 179 GLY A CA 1
ATOM 1369 C C . GLY A 1 179 ? -20.967 5.450 29.172 1.00 76.50 179 GLY A C 1
ATOM 1370 O O . GLY A 1 179 ? -19.874 5.724 29.675 1.00 76.50 179 GLY A O 1
ATOM 1371 N N . LYS A 1 180 ? -21.410 4.191 29.066 1.00 81.00 180 LYS A N 1
ATOM 1372 C CA . LYS A 1 180 ? -20.655 3.022 29.503 1.00 81.00 180 LYS A CA 1
ATOM 1373 C C . LYS A 1 180 ? -19.546 2.713 28.511 1.00 81.00 180 LYS A C 1
ATOM 1375 O O . LYS A 1 180 ? -19.675 2.928 27.307 1.00 81.00 180 LYS A O 1
ATOM 1380 N N . LEU A 1 181 ? -18.457 2.190 29.055 1.00 80.31 181 LEU A N 1
ATOM 1381 C CA . LEU A 1 181 ? -17.394 1.596 28.267 1.00 80.31 181 LEU A CA 1
ATOM 1382 C C . LEU A 1 181 ? -17.918 0.287 27.670 1.00 80.31 181 LEU A C 1
ATOM 1384 O O . LEU A 1 181 ? -18.341 -0.605 28.404 1.00 80.31 181 LEU A O 1
ATOM 1388 N N . VAL A 1 182 ? -17.927 0.211 26.347 1.00 77.94 182 VAL A N 1
ATOM 1389 C CA . VAL A 1 182 ? -18.300 -0.964 25.565 1.00 77.94 182 VAL A CA 1
ATOM 1390 C C . VAL A 1 182 ? -17.120 -1.354 24.692 1.00 77.94 182 VAL A C 1
ATOM 1392 O O . VAL A 1 182 ? -16.511 -0.511 24.035 1.00 77.94 182 VAL A O 1
ATOM 1395 N N . THR A 1 183 ? -16.777 -2.634 24.690 1.00 77.75 183 THR A N 1
ATOM 1396 C CA . THR A 1 183 ? -15.750 -3.154 23.789 1.00 77.75 183 THR A CA 1
ATOM 1397 C C . THR A 1 183 ? -16.319 -3.200 22.377 1.00 77.75 183 THR A C 1
ATOM 1399 O O . THR A 1 183 ? -17.370 -3.796 22.148 1.00 77.75 183 THR A O 1
ATOM 1402 N N . LYS A 1 184 ? -15.637 -2.548 21.441 1.00 72.31 184 LYS A N 1
ATOM 1403 C CA . LYS A 1 184 ? -15.903 -2.616 20.009 1.00 72.31 184 LYS A CA 1
ATOM 1404 C C . LYS A 1 184 ? -14.779 -3.385 19.339 1.00 72.31 184 LYS A C 1
ATOM 1406 O O . LYS A 1 184 ? -13.609 -3.131 19.613 1.00 72.31 184 LYS A O 1
ATOM 1411 N N . GLU A 1 185 ? -15.142 -4.304 18.463 1.00 72.44 185 GLU A N 1
ATOM 1412 C CA . GLU A 1 185 ? -14.189 -5.000 17.608 1.00 72.44 185 GLU A CA 1
ATOM 1413 C C . GLU A 1 185 ? -14.057 -4.257 16.281 1.00 72.44 185 GLU A C 1
ATOM 1415 O O . GLU A 1 185 ? -15.047 -3.852 15.670 1.00 72.44 185 GLU A O 1
ATOM 1420 N N . TYR A 1 186 ? -12.814 -4.071 15.865 1.00 74.69 186 TYR A N 1
ATOM 1421 C CA . TYR A 1 186 ? -12.406 -3.425 14.634 1.00 74.69 186 TYR A CA 1
ATOM 1422 C C . TYR A 1 186 ? -11.701 -4.463 13.777 1.00 74.69 186 TYR A C 1
ATOM 1424 O O . TYR A 1 186 ? -10.727 -5.070 14.223 1.00 74.69 186 TYR A O 1
ATOM 1432 N N . HIS A 1 187 ? -12.198 -4.658 12.560 1.00 78.25 187 HIS A N 1
ATOM 1433 C CA . HIS A 1 187 ? -11.645 -5.611 11.610 1.00 78.25 187 HIS A CA 1
ATOM 1434 C C . HIS A 1 187 ? -11.269 -4.898 10.313 1.00 78.25 187 HIS A C 1
ATOM 1436 O O . HIS A 1 187 ? -12.067 -4.136 9.763 1.00 78.25 187 HIS A O 1
ATOM 1442 N N . VAL A 1 188 ? -10.051 -5.150 9.843 1.00 80.69 188 VAL A N 1
ATOM 1443 C CA . VAL A 1 188 ? -9.520 -4.651 8.577 1.00 80.69 188 VAL A CA 1
ATOM 1444 C C . VAL A 1 188 ? -9.048 -5.845 7.760 1.00 80.69 188 VAL A C 1
ATOM 1446 O O . VAL A 1 188 ? -8.111 -6.536 8.156 1.00 80.69 188 VAL A O 1
ATOM 1449 N N . GLU A 1 189 ? -9.682 -6.058 6.610 1.00 83.31 189 GLU A N 1
ATOM 1450 C CA . GLU A 1 189 ? -9.361 -7.153 5.693 1.00 83.31 189 GLU A CA 1
ATOM 1451 C C . GLU A 1 189 ? -8.352 -6.684 4.629 1.00 83.31 189 GLU A C 1
ATOM 1453 O O . GLU A 1 189 ? -8.522 -5.634 4.000 1.00 83.31 189 GLU A O 1
ATOM 1458 N N . GLY A 1 190 ? -7.289 -7.463 4.426 1.00 82.81 190 GLY A N 1
ATOM 1459 C CA . GLY A 1 190 ? -6.394 -7.369 3.275 1.00 82.81 190 GLY A CA 1
ATOM 1460 C C . GLY A 1 190 ? -6.698 -8.458 2.231 1.00 82.81 190 GLY A C 1
ATOM 1461 O O . GLY A 1 190 ? -7.827 -8.940 2.138 1.00 82.81 190 GLY A O 1
ATOM 1462 N N . PRO A 1 191 ? -5.728 -8.857 1.392 1.00 87.38 191 PRO A N 1
ATOM 1463 C CA . PRO A 1 191 ? -4.335 -8.419 1.371 1.00 87.38 191 PRO A CA 1
ATOM 1464 C C . PRO A 1 191 ? -4.170 -6.992 0.819 1.00 87.38 191 PRO A C 1
ATOM 1466 O O . PRO A 1 191 ? -4.950 -6.548 -0.024 1.00 87.38 191 PRO A O 1
ATOM 1469 N N . VAL A 1 192 ? -3.135 -6.280 1.277 1.00 91.06 192 VAL A N 1
ATOM 1470 C CA . VAL A 1 192 ? -2.854 -4.881 0.910 1.00 91.06 192 VAL A CA 1
ATOM 1471 C C . VAL A 1 192 ? -1.387 -4.708 0.517 1.00 91.06 192 VAL A C 1
ATOM 1473 O O . VAL A 1 192 ? -0.488 -5.224 1.176 1.00 91.06 192 VAL A O 1
ATOM 1476 N N . MET A 1 193 ? -1.134 -3.980 -0.569 1.00 94.31 193 MET A N 1
ATOM 1477 C CA . MET A 1 193 ? 0.215 -3.549 -0.949 1.00 94.31 193 MET A CA 1
ATOM 1478 C C . MET A 1 193 ? 0.566 -2.304 -0.138 1.00 94.31 193 MET A C 1
ATOM 1480 O O . MET A 1 193 ? -0.211 -1.350 -0.121 1.00 94.31 193 MET A O 1
ATOM 1484 N N . ILE A 1 194 ? 1.723 -2.288 0.519 1.00 92.19 194 ILE A N 1
ATOM 1485 C CA . ILE A 1 194 ? 2.155 -1.149 1.336 1.00 92.19 194 ILE A CA 1
ATOM 1486 C C . ILE A 1 194 ? 3.320 -0.444 0.650 1.00 92.19 194 ILE A C 1
ATOM 1488 O O . ILE A 1 194 ? 4.319 -1.073 0.312 1.00 92.19 194 ILE A O 1
ATOM 1492 N N . ILE A 1 195 ? 3.221 0.875 0.493 1.00 92.31 195 ILE A N 1
ATOM 1493 C CA . ILE A 1 195 ? 4.331 1.717 0.048 1.00 92.31 195 ILE A CA 1
ATOM 1494 C C . ILE A 1 195 ? 4.561 2.856 1.040 1.00 92.31 195 ILE A C 1
ATOM 1496 O O . ILE A 1 195 ? 3.675 3.666 1.314 1.00 92.31 195 ILE A O 1
ATOM 1500 N N . LEU A 1 196 ? 5.772 2.904 1.586 1.00 89.44 196 LEU A N 1
ATOM 1501 C CA . LEU A 1 196 ? 6.205 3.863 2.599 1.00 89.44 196 LEU A CA 1
ATOM 1502 C C . LEU A 1 196 ? 7.296 4.746 2.004 1.00 89.44 196 LEU A C 1
ATOM 1504 O O . LEU A 1 196 ? 8.245 4.226 1.429 1.00 89.44 196 LEU A O 1
ATOM 1508 N N . ALA A 1 197 ? 7.206 6.061 2.163 1.00 86.56 197 ALA A N 1
ATOM 1509 C CA . ALA A 1 197 ? 8.326 6.958 1.890 1.00 86.56 197 ALA A CA 1
ATOM 1510 C C . ALA A 1 197 ? 8.921 7.445 3.217 1.00 86.56 197 ALA A C 1
ATOM 1512 O O . ALA A 1 197 ? 8.192 7.881 4.102 1.00 86.56 197 ALA A O 1
ATOM 1513 N N . THR A 1 198 ? 10.245 7.359 3.378 1.00 80.38 198 THR A N 1
ATOM 1514 C CA . THR A 1 198 ? 10.909 7.746 4.633 1.00 80.38 198 THR A CA 1
ATOM 1515 C C . THR A 1 198 ? 12.273 8.398 4.421 1.00 80.38 198 THR A C 1
ATOM 1517 O O . THR A 1 198 ? 13.026 8.065 3.501 1.00 80.38 198 THR A O 1
ATOM 1520 N N . THR A 1 199 ? 12.585 9.393 5.250 1.00 75.50 199 THR A N 1
ATOM 1521 C CA . THR A 1 199 ? 13.916 10.003 5.429 1.00 75.50 199 THR A CA 1
ATOM 1522 C C . THR A 1 199 ? 14.752 9.302 6.489 1.00 75.50 199 THR A C 1
ATOM 1524 O O . THR A 1 199 ? 15.968 9.493 6.501 1.00 75.50 199 THR A O 1
ATOM 1527 N N . ALA A 1 200 ? 14.127 8.487 7.340 1.00 68.25 200 ALA A N 1
ATOM 1528 C CA . ALA A 1 200 ? 14.791 7.839 8.454 1.00 68.25 200 ALA A CA 1
ATOM 1529 C C . ALA A 1 200 ? 15.870 6.860 7.987 1.00 68.25 200 ALA A C 1
ATOM 1531 O O . ALA A 1 200 ? 15.716 6.119 7.009 1.00 68.25 200 ALA A O 1
ATOM 1532 N N . VAL A 1 201 ? 16.963 6.840 8.743 1.00 64.12 201 VAL A N 1
ATOM 1533 C CA . VAL A 1 201 ? 17.976 5.788 8.651 1.00 64.12 201 VAL A CA 1
ATOM 1534 C C . VAL A 1 201 ? 17.481 4.513 9.332 1.00 64.12 201 VAL A C 1
ATOM 1536 O O . VAL A 1 201 ? 17.769 3.421 8.848 1.00 64.12 201 VAL A O 1
ATOM 1539 N N . GLU A 1 202 ? 16.697 4.673 10.399 1.00 65.06 202 GLU A N 1
ATOM 1540 C CA . GLU A 1 202 ? 16.155 3.595 11.219 1.00 65.06 202 GLU A CA 1
ATOM 1541 C C . GLU A 1 202 ? 14.668 3.398 10.915 1.00 65.06 202 GLU A C 1
ATOM 1543 O O . GLU A 1 202 ? 13.812 4.221 11.242 1.00 65.06 202 GLU A O 1
ATOM 1548 N N . VAL A 1 203 ? 14.372 2.286 10.251 1.00 72.31 203 VAL A N 1
ATOM 1549 C CA . VAL A 1 203 ? 13.020 1.750 10.089 1.00 72.31 203 VAL A CA 1
ATOM 1550 C C . VAL A 1 203 ? 12.975 0.448 10.872 1.00 72.31 203 VAL A C 1
ATOM 1552 O O . VAL A 1 203 ? 14.001 -0.217 11.012 1.00 72.31 203 VAL A O 1
ATOM 1555 N N . ASP A 1 204 ? 11.799 0.092 11.383 1.00 77.62 204 ASP A N 1
ATOM 1556 C CA . ASP A 1 204 ? 11.596 -1.192 12.045 1.00 77.62 204 ASP A CA 1
ATOM 1557 C C . ASP A 1 204 ? 12.137 -2.344 11.176 1.00 77.62 204 ASP A C 1
ATOM 1559 O O . ASP A 1 204 ? 11.797 -2.478 9.997 1.00 77.62 204 ASP A O 1
ATOM 1563 N N . GLU A 1 205 ? 13.019 -3.148 11.767 1.00 80.19 205 GLU A N 1
ATOM 1564 C CA . GLU A 1 205 ? 13.780 -4.183 11.066 1.00 80.19 205 GLU A CA 1
ATOM 1565 C C . GLU A 1 205 ? 12.869 -5.257 10.459 1.00 80.19 205 GLU A C 1
ATOM 1567 O O . GLU A 1 205 ? 13.145 -5.797 9.389 1.00 80.19 205 GLU A O 1
ATOM 1572 N N . GLU A 1 206 ? 11.730 -5.533 11.091 1.00 80.44 206 GLU A N 1
ATOM 1573 C CA . GLU A 1 206 ? 10.775 -6.514 10.596 1.00 80.44 206 GLU A CA 1
ATOM 1574 C C . GLU A 1 206 ? 10.029 -6.011 9.356 1.00 80.44 206 GLU A C 1
ATOM 1576 O O . GLU A 1 206 ? 9.779 -6.793 8.437 1.00 80.44 206 GLU A O 1
ATOM 1581 N N . LEU A 1 207 ? 9.718 -4.710 9.303 1.00 80.00 207 LEU A N 1
ATOM 1582 C CA . LEU A 1 207 ? 9.177 -4.079 8.097 1.00 80.00 207 LEU A CA 1
ATOM 1583 C C . LEU A 1 207 ? 10.207 -4.108 6.962 1.00 80.00 207 LEU A C 1
ATOM 1585 O O . LEU A 1 207 ? 9.854 -4.423 5.829 1.00 80.00 207 LEU A O 1
ATOM 1589 N N . LEU A 1 208 ? 11.479 -3.822 7.260 1.00 82.94 208 LEU A N 1
ATOM 1590 C CA . LEU A 1 208 ? 12.561 -3.874 6.272 1.00 82.94 208 LEU A CA 1
ATOM 1591 C C . LEU A 1 208 ? 12.766 -5.287 5.715 1.00 82.94 208 LEU A C 1
ATOM 1593 O O . LEU A 1 208 ? 12.869 -5.452 4.505 1.00 82.94 208 LEU A O 1
ATOM 1597 N N . ASN A 1 209 ? 12.754 -6.309 6.571 1.00 85.31 209 ASN A N 1
ATOM 1598 C CA . ASN A 1 209 ? 12.961 -7.703 6.167 1.00 85.31 209 ASN A CA 1
ATOM 1599 C C . ASN A 1 209 ? 11.851 -8.256 5.257 1.00 85.31 209 ASN A C 1
ATOM 1601 O O . ASN A 1 209 ? 12.027 -9.308 4.640 1.00 85.31 209 ASN A O 1
ATOM 1605 N N . ARG A 1 210 ? 10.707 -7.567 5.174 1.00 85.31 210 ARG A N 1
ATOM 1606 C CA . ARG A 1 210 ? 9.551 -7.955 4.352 1.00 85.31 210 ARG A CA 1
ATOM 1607 C C . ARG A 1 210 ? 9.258 -6.976 3.213 1.00 85.31 210 ARG A C 1
ATOM 1609 O O . ARG A 1 210 ? 8.325 -7.208 2.445 1.00 85.31 210 ARG A O 1
ATOM 1616 N N . ALA A 1 211 ? 10.059 -5.922 3.069 1.00 89.56 211 ALA A N 1
ATOM 1617 C CA . ALA A 1 211 ? 9.874 -4.895 2.056 1.00 89.56 211 ALA A CA 1
ATOM 1618 C C . ALA A 1 211 ? 11.075 -4.781 1.116 1.00 89.56 211 ALA A C 1
ATOM 1620 O O . ALA A 1 211 ? 12.232 -4.955 1.492 1.00 89.56 211 ALA A O 1
ATOM 1621 N N . ILE A 1 212 ? 10.793 -4.406 -0.126 1.00 91.62 212 ILE A N 1
ATOM 1622 C CA . ILE A 1 212 ? 11.817 -3.986 -1.076 1.00 91.62 212 ILE A CA 1
ATOM 1623 C C . ILE A 1 212 ? 12.198 -2.546 -0.737 1.00 91.62 212 ILE A C 1
ATOM 1625 O O . ILE A 1 212 ? 11.349 -1.651 -0.739 1.00 91.62 212 ILE A O 1
ATOM 1629 N N . VAL A 1 213 ? 13.479 -2.312 -0.461 1.00 90.44 213 VAL A N 1
ATOM 1630 C CA . VAL A 1 213 ? 13.997 -0.969 -0.191 1.00 90.44 213 VAL A CA 1
ATOM 1631 C C . VAL A 1 213 ? 14.452 -0.336 -1.500 1.00 90.44 213 VAL A C 1
ATOM 1633 O O . VAL A 1 213 ? 15.370 -0.830 -2.150 1.00 90.44 213 VAL A O 1
ATOM 1636 N N . LEU A 1 214 ? 13.814 0.769 -1.876 1.00 89.56 214 LEU A N 1
ATOM 1637 C CA . LEU A 1 214 ? 14.213 1.594 -3.010 1.00 89.56 214 LEU A CA 1
ATOM 1638 C C . LEU A 1 214 ? 14.983 2.800 -2.492 1.00 89.56 214 LEU A C 1
ATOM 1640 O O . LEU A 1 214 ? 14.476 3.543 -1.651 1.00 89.56 214 LEU A O 1
ATOM 1644 N N . THR A 1 215 ? 16.185 3.012 -3.010 1.00 86.00 215 THR A N 1
ATOM 1645 C CA . THR A 1 215 ? 16.959 4.226 -2.755 1.00 86.00 215 THR A CA 1
ATOM 1646 C C . THR A 1 215 ? 16.823 5.170 -3.935 1.00 86.00 215 THR A C 1
ATOM 1648 O O . THR A 1 215 ? 17.059 4.764 -5.071 1.00 86.00 215 THR A O 1
ATOM 1651 N N . VAL A 1 216 ? 16.424 6.413 -3.671 1.00 76.75 216 VAL A N 1
ATOM 1652 C CA . VAL A 1 216 ? 16.393 7.468 -4.694 1.00 76.75 216 VAL A CA 1
ATOM 1653 C C . VAL A 1 216 ? 17.636 8.325 -4.515 1.00 76.75 216 VAL A C 1
ATOM 1655 O O . VAL A 1 216 ? 17.807 8.932 -3.455 1.00 76.75 216 VAL A O 1
ATOM 1658 N N . ASP A 1 217 ? 18.505 8.342 -5.520 1.00 63.59 217 ASP A N 1
ATOM 1659 C CA . ASP A 1 217 ? 19.750 9.104 -5.486 1.00 63.59 217 ASP A CA 1
ATOM 1660 C C . ASP A 1 217 ? 19.557 10.499 -6.089 1.00 63.59 217 ASP A C 1
ATOM 1662 O O . ASP A 1 217 ? 18.875 10.691 -7.091 1.00 63.59 217 ASP A O 1
ATOM 1666 N N . GLU A 1 218 ? 20.230 11.499 -5.519 1.00 55.56 218 GLU A N 1
ATOM 1667 C CA . GLU A 1 218 ? 20.271 12.853 -6.094 1.00 55.56 218 GLU A CA 1
ATOM 1668 C C . GLU A 1 218 ? 21.179 12.942 -7.338 1.00 55.56 218 GLU A C 1
ATOM 1670 O O . GLU A 1 218 ? 21.199 13.960 -8.031 1.00 55.56 218 GLU A O 1
ATOM 1675 N N . VAL A 1 219 ? 21.933 11.881 -7.653 1.00 45.97 219 VAL A N 1
ATOM 1676 C CA . VAL A 1 219 ? 23.012 11.914 -8.647 1.00 45.97 219 VAL A CA 1
ATOM 1677 C C . VAL A 1 219 ? 22.660 11.093 -9.884 1.00 45.97 219 VAL A C 1
ATOM 1679 O O . VAL A 1 219 ? 23.220 10.035 -10.146 1.00 45.97 219 VAL A O 1
ATOM 1682 N N . ALA A 1 220 ? 21.796 11.655 -10.723 1.00 45.94 220 ALA A N 1
ATOM 1683 C CA . ALA A 1 220 ? 21.750 11.313 -12.143 1.00 45.94 220 ALA A CA 1
ATOM 1684 C C . ALA A 1 220 ? 22.307 12.461 -13.002 1.00 45.94 220 ALA A C 1
ATOM 1686 O O . ALA A 1 220 ? 21.753 12.807 -14.043 1.00 45.94 220 ALA A O 1
ATOM 1687 N N . SER A 1 221 ? 23.429 13.068 -12.595 1.00 33.53 221 SER A N 1
ATOM 1688 C CA . SER A 1 221 ? 24.266 13.824 -13.530 1.00 33.53 221 SER A CA 1
ATOM 1689 C C . SER A 1 221 ? 25.270 12.867 -14.169 1.00 33.53 221 SER A C 1
ATOM 1691 O O . SER A 1 221 ? 26.359 12.632 -13.646 1.00 33.53 221 SER A O 1
ATOM 1693 N N . ARG A 1 222 ? 24.913 12.310 -15.327 1.00 33.81 222 ARG A N 1
ATOM 1694 C CA . ARG A 1 222 ? 25.898 11.740 -16.253 1.00 33.81 222 ARG A CA 1
ATOM 1695 C C . ARG A 1 222 ? 26.914 12.852 -16.584 1.00 33.81 222 ARG A C 1
ATOM 1697 O O . ARG A 1 222 ? 26.473 13.927 -17.002 1.00 33.81 222 ARG A O 1
ATOM 1704 N N . PRO A 1 223 ? 28.236 12.667 -16.418 1.00 32.72 223 PRO A N 1
ATOM 1705 C CA . PRO A 1 223 ? 29.200 13.689 -16.812 1.00 32.72 223 PRO A CA 1
ATOM 1706 C C . PRO A 1 223 ? 29.231 13.752 -18.346 1.00 32.72 223 PRO A C 1
ATOM 1708 O O . PRO A 1 223 ? 29.864 12.922 -18.991 1.00 32.72 223 PRO A O 1
ATOM 1711 N N . GLY A 1 224 ? 28.479 14.686 -18.940 1.00 41.59 224 GLY A N 1
ATOM 1712 C CA . GLY A 1 224 ? 28.505 14.906 -20.392 1.00 41.59 224 GLY A CA 1
ATOM 1713 C C . GLY A 1 224 ? 27.262 15.487 -21.072 1.00 41.59 224 GLY A C 1
ATOM 1714 O O . GLY A 1 224 ? 27.296 15.628 -22.289 1.00 41.59 224 GLY A O 1
ATOM 1715 N N . ALA A 1 225 ? 26.184 15.845 -20.365 1.00 34.25 225 ALA A N 1
ATOM 1716 C CA . ALA A 1 225 ? 25.033 16.501 -20.996 1.00 34.25 225 ALA A CA 1
ATOM 1717 C C . ALA A 1 225 ? 24.675 17.813 -20.283 1.00 34.25 225 ALA A C 1
ATOM 1719 O O . ALA A 1 225 ? 24.281 17.837 -19.123 1.00 34.25 225 ALA A O 1
ATOM 1720 N N . SER A 1 226 ? 24.887 18.898 -21.023 1.00 36.72 226 SER A N 1
ATOM 1721 C CA . SER A 1 226 ? 24.608 20.312 -20.764 1.00 36.72 226 SER A CA 1
ATOM 1722 C C . SER A 1 226 ? 23.631 20.676 -19.636 1.00 36.72 226 SER A C 1
ATOM 1724 O O . SER A 1 226 ? 22.432 20.403 -19.690 1.00 36.72 226 SER A O 1
ATOM 1726 N N . THR A 1 227 ? 24.143 21.486 -18.715 1.00 37.75 227 THR A N 1
ATOM 1727 C CA . THR A 1 227 ? 23.421 22.421 -17.850 1.00 37.75 227 THR A CA 1
ATOM 1728 C C . THR A 1 227 ? 22.532 23.368 -18.670 1.00 37.75 227 THR A C 1
ATOM 1730 O O . THR A 1 227 ? 23.048 24.249 -19.351 1.00 37.75 227 THR A O 1
ATOM 1733 N N . SER A 1 228 ? 21.204 23.219 -18.603 1.00 31.62 228 SER A N 1
ATOM 1734 C CA . SER A 1 228 ? 20.233 24.335 -18.693 1.00 31.62 228 SER A CA 1
ATOM 1735 C C . SER A 1 228 ? 18.777 23.887 -18.460 1.00 31.62 228 SER A C 1
ATOM 1737 O O . SER A 1 228 ? 17.910 24.054 -19.310 1.00 31.62 228 SER A O 1
ATOM 1739 N N . SER A 1 229 ? 18.454 23.360 -17.274 1.00 30.91 229 SER A N 1
ATOM 1740 C CA . SER A 1 229 ? 17.042 23.224 -16.856 1.00 30.91 229 SER A CA 1
ATOM 1741 C C . SER A 1 229 ? 16.844 23.151 -15.339 1.00 30.91 229 SER A C 1
ATOM 1743 O O . SER A 1 229 ? 15.970 22.449 -14.837 1.00 30.91 229 SER A O 1
ATOM 1745 N N . SER A 1 230 ? 17.612 23.935 -14.585 1.00 33.97 230 SER A N 1
ATOM 1746 C CA . SER A 1 230 ? 17.363 24.179 -13.161 1.00 33.97 230 SER A CA 1
ATOM 1747 C C . SER A 1 230 ? 16.321 25.291 -13.003 1.00 33.97 230 SER A C 1
ATOM 1749 O O . SER A 1 230 ? 16.700 26.447 -12.870 1.00 33.97 230 SER A O 1
ATOM 1751 N N . ALA A 1 231 ? 15.026 24.948 -13.106 1.00 33.16 231 ALA A N 1
ATOM 1752 C CA . ALA A 1 231 ? 13.869 25.650 -12.504 1.00 33.16 231 ALA A CA 1
ATOM 1753 C C . ALA A 1 231 ? 12.529 25.256 -13.169 1.00 33.16 231 ALA A C 1
ATOM 1755 O O . ALA A 1 231 ? 11.855 26.092 -13.765 1.00 33.16 231 ALA A O 1
ATOM 1756 N N . ARG A 1 232 ? 12.089 23.995 -13.059 1.00 29.89 232 ARG A N 1
ATOM 1757 C CA . ARG A 1 232 ? 10.667 23.631 -13.279 1.00 29.89 232 ARG A CA 1
ATOM 1758 C C . ARG A 1 232 ? 10.137 22.633 -12.245 1.00 29.89 232 ARG A C 1
ATOM 1760 O O . ARG A 1 232 ? 9.263 21.826 -12.526 1.00 29.89 232 ARG A O 1
ATOM 1767 N N . ALA A 1 233 ? 10.587 22.745 -10.999 1.00 34.50 233 ALA A N 1
ATOM 1768 C CA . ALA A 1 233 ? 9.844 22.204 -9.867 1.00 34.50 233 ALA A CA 1
ATOM 1769 C C . ALA A 1 233 ? 8.769 23.227 -9.460 1.00 34.50 233 ALA A C 1
ATOM 1771 O O . ALA A 1 233 ? 9.073 24.141 -8.700 1.00 34.50 233 ALA A O 1
ATOM 1772 N N . ARG A 1 234 ? 7.559 23.128 -10.045 1.00 35.59 234 ARG A N 1
ATOM 1773 C CA . ARG A 1 234 ? 6.244 23.604 -9.527 1.00 35.59 234 ARG A CA 1
ATOM 1774 C C . ARG A 1 234 ? 5.198 23.705 -10.654 1.00 35.59 234 ARG A C 1
ATOM 1776 O O . ARG A 1 234 ? 5.007 24.766 -11.239 1.00 35.59 234 ARG A O 1
ATOM 1783 N N . ARG A 1 235 ? 4.474 22.608 -10.902 1.00 28.92 235 ARG A N 1
ATOM 1784 C CA . ARG A 1 235 ? 3.007 22.553 -11.113 1.00 28.92 235 ARG A CA 1
ATOM 1785 C C . ARG A 1 235 ? 2.619 21.132 -11.526 1.00 28.92 235 ARG A C 1
ATOM 1787 O O . ARG A 1 235 ? 2.489 20.835 -12.706 1.00 28.92 235 ARG A O 1
ATOM 1794 N N . TRP A 1 236 ? 2.320 20.287 -10.547 1.00 30.50 236 TRP A N 1
ATOM 1795 C CA . TRP A 1 236 ? 1.303 19.266 -10.771 1.00 30.50 236 TRP A CA 1
ATOM 1796 C C . TRP A 1 236 ? -0.035 20.009 -10.856 1.00 30.50 236 TRP A C 1
ATOM 1798 O O . TRP A 1 236 ? -0.606 20.412 -9.844 1.00 30.50 236 TRP A O 1
ATOM 1808 N N . ARG A 1 237 ? -0.499 20.319 -12.072 1.00 25.78 237 ARG A N 1
ATOM 1809 C CA . ARG A 1 237 ? -1.926 20.587 -12.271 1.00 25.78 237 ARG A CA 1
ATOM 1810 C C . ARG A 1 237 ? -2.589 19.221 -12.293 1.00 25.78 237 ARG A C 1
ATOM 1812 O O . ARG A 1 237 ? -2.227 18.389 -13.113 1.00 25.78 237 ARG A O 1
ATOM 1819 N N . ALA A 1 238 ? -3.566 19.014 -11.419 1.00 29.08 238 ALA A N 1
ATOM 1820 C CA . ALA A 1 238 ? -4.555 17.967 -11.604 1.00 29.08 238 ALA A CA 1
ATOM 1821 C C . ALA A 1 238 ? -5.339 18.273 -12.893 1.00 29.08 238 ALA A C 1
ATOM 1823 O O . ALA A 1 238 ? -6.383 18.917 -12.865 1.00 29.08 238 ALA A O 1
ATOM 1824 N N . SER A 1 239 ? -4.799 17.889 -14.046 1.00 27.47 239 SER A N 1
ATOM 1825 C CA . SER A 1 239 ? -5.596 17.659 -15.240 1.00 27.47 239 SER A CA 1
ATOM 1826 C C . SER A 1 239 ? -6.098 16.225 -15.152 1.00 27.47 239 SER A C 1
ATOM 1828 O O . SER A 1 239 ? -5.301 15.293 -15.216 1.00 27.47 239 SER A O 1
ATOM 1830 N N . SER A 1 240 ? -7.408 16.049 -14.964 1.00 26.39 240 SER A N 1
ATOM 1831 C CA . SER A 1 240 ? -8.069 14.758 -15.177 1.00 26.39 240 SER A CA 1
ATOM 1832 C C . SER A 1 240 ? -7.614 14.161 -16.511 1.00 26.39 240 SER A C 1
ATOM 1834 O O . SER A 1 240 ? -7.740 14.851 -17.528 1.00 26.39 240 SER A O 1
ATOM 1836 N N . PRO A 1 241 ? -7.171 12.895 -16.573 1.00 34.09 241 PRO A N 1
ATOM 1837 C CA . PRO A 1 241 ? -7.054 12.203 -17.840 1.00 34.09 241 PRO A CA 1
ATOM 1838 C C . PRO A 1 241 ? -8.463 11.761 -18.250 1.00 34.09 241 PRO A C 1
ATOM 1840 O O . PRO A 1 241 ? -8.865 10.621 -18.084 1.00 34.09 241 PRO A O 1
ATOM 1843 N N . ALA A 1 242 ? -9.248 12.706 -18.759 1.00 30.55 242 ALA A N 1
ATOM 1844 C CA . ALA A 1 242 ? -10.470 12.430 -19.506 1.00 30.55 242 ALA A CA 1
ATOM 1845 C C . ALA A 1 242 ? -10.292 12.961 -20.933 1.00 30.55 242 ALA A C 1
ATOM 1847 O O . ALA A 1 242 ? -11.098 13.755 -21.409 1.00 30.55 242 ALA A O 1
ATOM 1848 N N . ARG A 1 243 ? -9.159 12.630 -21.578 1.00 29.70 243 ARG A N 1
ATOM 1849 C CA . ARG A 1 243 ? -8.877 12.943 -22.994 1.00 29.70 243 ARG A CA 1
ATOM 1850 C C . ARG A 1 243 ? -7.564 12.304 -23.479 1.00 29.70 243 ARG A C 1
ATOM 1852 O O . ARG A 1 243 ? -6.628 12.999 -23.846 1.00 29.70 243 ARG A O 1
ATOM 1859 N N . SER A 1 244 ? -7.503 10.977 -23.532 1.00 31.03 244 SER A N 1
ATOM 1860 C CA . SER A 1 244 ? -6.547 10.286 -24.424 1.00 31.03 244 SER A CA 1
ATOM 1861 C C . SER A 1 244 ? -7.150 9.092 -25.175 1.00 31.03 244 SER A C 1
ATOM 1863 O O . SER A 1 244 ? -6.664 8.772 -26.251 1.00 31.03 244 SER A O 1
ATOM 1865 N N . ALA A 1 245 ? -8.307 8.558 -24.770 1.00 32.09 245 ALA A N 1
ATOM 1866 C CA . ALA A 1 245 ? -9.012 7.492 -25.501 1.00 32.09 245 ALA A CA 1
ATOM 1867 C C . ALA A 1 245 ? -9.854 7.963 -26.721 1.00 32.09 245 ALA A C 1
ATOM 1869 O O . ALA A 1 245 ? -10.890 7.386 -27.031 1.00 32.09 245 ALA A O 1
ATOM 1870 N N . ARG A 1 246 ? -9.486 9.055 -27.414 1.00 30.45 246 ARG A N 1
ATOM 1871 C CA . ARG A 1 246 ? -10.268 9.587 -28.565 1.00 30.45 246 ARG A CA 1
ATOM 1872 C C . ARG A 1 246 ? -9.443 9.955 -29.802 1.00 30.45 246 ARG A C 1
ATOM 1874 O O . ARG A 1 246 ? -9.833 10.831 -30.572 1.00 30.45 246 ARG A O 1
ATOM 1881 N N . ARG A 1 247 ? -8.311 9.287 -30.028 1.00 30.14 247 ARG A N 1
ATOM 1882 C CA . ARG A 1 247 ? -7.546 9.414 -31.281 1.00 30.14 247 ARG A CA 1
ATOM 1883 C C . ARG A 1 247 ? -7.159 8.051 -31.860 1.00 30.14 247 ARG A C 1
ATOM 1885 O O . ARG A 1 247 ? -5.986 7.740 -31.980 1.00 30.14 247 ARG A O 1
ATOM 1892 N N . SER A 1 248 ? -8.160 7.277 -32.269 1.00 30.27 248 SER A N 1
ATOM 1893 C CA . SER A 1 248 ? -7.992 6.209 -33.275 1.00 30.27 248 SER A CA 1
ATOM 1894 C C . SER A 1 248 ? -9.277 5.866 -34.050 1.00 30.27 248 SER A C 1
ATOM 1896 O O . SER A 1 248 ? -9.286 4.939 -34.847 1.00 30.27 248 SER A O 1
ATOM 1898 N N . THR A 1 249 ? -10.357 6.646 -33.916 1.00 31.59 249 THR A N 1
ATOM 1899 C CA . THR A 1 249 ? -11.609 6.459 -34.674 1.00 31.59 249 THR A CA 1
ATOM 1900 C C . THR A 1 249 ? -11.894 7.655 -35.578 1.00 31.59 249 THR A C 1
ATOM 1902 O O . THR A 1 249 ? -12.779 8.459 -35.309 1.00 31.59 249 THR A O 1
ATOM 1905 N N . ALA A 1 250 ? -11.128 7.797 -36.662 1.00 31.89 250 ALA A N 1
ATOM 1906 C CA . ALA A 1 250 ? -11.534 8.609 -37.814 1.00 31.89 250 ALA A CA 1
ATOM 1907 C C . ALA A 1 250 ? -10.678 8.300 -39.051 1.00 31.89 250 ALA A C 1
ATOM 1909 O O . ALA A 1 250 ? -9.864 9.124 -39.451 1.00 31.89 250 ALA A O 1
ATOM 1910 N N . ALA A 1 251 ? -10.858 7.119 -39.643 1.00 31.50 251 ALA A N 1
ATOM 1911 C CA . ALA A 1 251 ? -10.779 6.910 -41.094 1.00 31.50 251 ALA A CA 1
ATOM 1912 C C . ALA A 1 251 ? -10.926 5.418 -41.391 1.00 31.50 251 ALA A C 1
ATOM 1914 O O . ALA A 1 251 ? -9.919 4.739 -41.491 1.00 31.50 251 ALA A O 1
ATOM 1915 N N . THR A 1 252 ? -12.153 4.902 -41.510 1.00 28.73 252 THR A N 1
ATOM 1916 C CA . THR A 1 252 ? -12.546 3.912 -42.535 1.00 28.73 252 THR A CA 1
ATOM 1917 C C . THR A 1 252 ? -14.081 3.789 -42.510 1.00 28.73 252 THR A C 1
ATOM 1919 O O . THR A 1 252 ? -14.673 3.475 -41.484 1.00 28.73 252 THR A O 1
ATOM 1922 N N . THR A 1 253 ? -14.706 4.012 -43.668 1.00 27.06 253 THR A N 1
ATOM 1923 C CA . THR A 1 253 ? -16.043 3.520 -44.061 1.00 27.06 253 THR A CA 1
ATOM 1924 C C . THR A 1 253 ? -17.293 4.304 -43.648 1.00 27.06 253 THR A C 1
ATOM 1926 O O . THR A 1 253 ? -17.856 4.150 -42.571 1.00 27.06 253 THR A O 1
ATOM 1929 N N . THR A 1 254 ? -17.877 4.987 -44.632 1.00 28.05 254 THR A N 1
ATOM 1930 C CA . THR A 1 254 ? -19.287 4.810 -45.049 1.00 28.05 254 THR A CA 1
ATOM 1931 C C . THR A 1 254 ? -19.412 5.431 -46.454 1.00 28.05 254 THR A C 1
ATOM 1933 O O . THR A 1 254 ? -18.814 6.465 -46.703 1.00 28.05 254 THR A O 1
ATOM 1936 N N . ARG A 1 255 ? -20.106 4.894 -47.465 1.00 26.52 255 ARG A N 1
ATOM 1937 C CA . ARG A 1 255 ? -21.209 3.924 -47.519 1.00 26.52 255 ARG A CA 1
ATOM 1938 C C . ARG A 1 255 ? -21.417 3.532 -48.999 1.00 26.52 255 ARG A C 1
ATOM 1940 O O . ARG A 1 255 ? -21.423 4.412 -49.855 1.00 26.52 255 ARG A O 1
ATOM 1947 N N . ARG A 1 256 ? -21.647 2.250 -49.308 1.00 25.44 256 ARG A N 1
ATOM 1948 C CA . ARG A 1 256 ? -22.368 1.822 -50.526 1.00 25.44 256 ARG A CA 1
ATOM 1949 C C . ARG A 1 256 ? -23.865 1.710 -50.193 1.00 25.44 256 ARG A C 1
ATOM 1951 O O . ARG A 1 256 ? -24.188 1.114 -49.172 1.00 25.44 256 ARG A O 1
ATOM 1958 N N . GLY A 1 257 ? -24.735 2.172 -51.101 1.00 24.75 257 GLY A N 1
ATOM 1959 C CA . GLY A 1 257 ? -25.985 1.468 -51.444 1.00 24.75 257 GLY A CA 1
ATOM 1960 C C . GLY A 1 257 ? -27.333 2.201 -51.296 1.00 24.75 257 GLY A C 1
ATOM 1961 O O . GLY A 1 257 ? -27.769 2.424 -50.174 1.00 24.75 257 GLY A O 1
ATOM 1962 N N . PHE A 1 258 ? -28.015 2.361 -52.450 1.00 25.42 258 PHE A N 1
ATOM 1963 C CA . PHE A 1 258 ? -29.480 2.458 -52.702 1.00 25.42 258 PHE A CA 1
ATOM 1964 C C . PHE A 1 258 ? -30.210 3.777 -52.338 1.00 25.42 258 PHE A C 1
ATOM 1966 O O . PHE A 1 258 ? -29.998 4.303 -51.259 1.00 25.42 258 PHE A O 1
ATOM 1973 N N . CYS A 1 259 ? -31.115 4.379 -53.135 1.00 26.23 259 CYS A N 1
ATOM 1974 C CA . CYS A 1 259 ? -31.856 4.001 -54.355 1.00 26.23 259 CYS A CA 1
ATOM 1975 C C . CYS A 1 259 ? -32.371 5.283 -55.089 1.00 26.23 259 CYS A C 1
ATOM 1977 O O . CYS A 1 259 ? -32.487 6.330 -54.462 1.00 26.23 259 CYS A O 1
ATOM 1979 N N . ALA A 1 260 ? -32.649 5.181 -56.399 1.00 26.30 260 ALA A N 1
ATOM 1980 C CA . ALA A 1 260 ? -32.979 6.227 -57.403 1.00 26.30 260 ALA A CA 1
ATOM 1981 C C . ALA A 1 260 ? -34.426 6.813 -57.315 1.00 26.30 260 ALA A C 1
ATOM 1983 O O . ALA A 1 260 ? -35.086 6.526 -56.317 1.00 26.30 260 ALA A O 1
ATOM 1984 N N . PRO A 1 261 ? -35.036 7.472 -58.347 1.00 39.78 261 PRO A N 1
ATOM 1985 C CA . PRO A 1 261 ? -34.548 8.236 -59.526 1.00 39.78 261 PRO A CA 1
ATOM 1986 C C . PRO A 1 261 ? -35.246 9.625 -59.705 1.00 39.78 261 PRO A C 1
ATOM 1988 O O . PRO A 1 261 ? -36.273 9.874 -59.084 1.00 39.78 261 PRO A O 1
ATOM 1991 N N . SER A 1 262 ? -34.766 10.511 -60.600 1.00 25.19 262 SER A N 1
ATOM 1992 C CA . SER A 1 262 ? -35.602 11.271 -61.578 1.00 25.19 262 SER A CA 1
ATOM 1993 C C . SER A 1 262 ? -34.877 12.423 -62.313 1.00 25.19 262 SER A C 1
ATOM 1995 O O . SER A 1 262 ? -34.193 13.245 -61.717 1.00 25.19 262 SER A O 1
ATOM 1997 N N . THR A 1 263 ? -35.135 12.457 -63.631 1.00 29.11 263 THR A N 1
ATOM 1998 C CA . THR A 1 263 ? -35.273 13.612 -64.552 1.00 29.11 263 THR A CA 1
ATOM 1999 C C . THR A 1 263 ? -34.067 14.484 -64.945 1.00 29.11 263 THR A C 1
ATOM 2001 O O . THR A 1 263 ? -33.541 15.228 -64.133 1.00 29.11 263 THR A O 1
ATOM 2004 N N . SER A 1 264 ? -33.751 14.415 -66.257 1.00 26.72 264 SER A N 1
ATOM 2005 C CA . SER A 1 264 ? -33.485 15.505 -67.237 1.00 26.72 264 SER A CA 1
ATOM 2006 C C . SER A 1 264 ? -32.597 16.686 -66.798 1.00 26.72 264 SER A C 1
ATOM 2008 O O . SER A 1 264 ? -32.887 17.328 -65.806 1.00 26.72 264 SER A O 1
ATOM 2010 N N . SER A 1 265 ? -31.570 17.131 -67.527 1.00 29.88 265 SER A N 1
ATOM 2011 C CA . SER A 1 265 ? -31.627 17.601 -68.918 1.00 29.88 265 SER A CA 1
ATOM 2012 C C . SER A 1 265 ? -30.241 18.114 -69.373 1.00 29.88 265 SER A C 1
ATOM 2014 O O . SER A 1 265 ? -29.607 18.859 -68.639 1.00 29.88 265 SER A O 1
ATOM 2016 N N . THR A 1 266 ? -29.834 17.741 -70.593 1.00 31.11 266 THR A N 1
ATOM 2017 C CA . THR A 1 266 ? -29.226 18.574 -71.665 1.00 31.11 266 THR A CA 1
ATOM 2018 C C . THR A 1 266 ? -28.037 19.534 -71.430 1.00 31.11 266 THR A C 1
ATOM 2020 O O . THR A 1 266 ? -28.126 20.448 -70.619 1.00 31.11 266 THR A O 1
ATOM 2023 N N . LEU A 1 267 ? -27.093 19.454 -72.396 1.00 31.41 267 LEU A N 1
ATOM 2024 C CA . LEU A 1 267 ? -26.205 20.510 -72.955 1.00 31.41 267 LEU A CA 1
ATOM 2025 C C . LEU A 1 267 ? -24.981 20.868 -72.071 1.00 31.41 267 LEU A C 1
ATOM 2027 O O . LEU A 1 267 ? -25.108 20.996 -70.867 1.00 31.41 267 LEU A O 1
ATOM 2031 N N . THR A 1 268 ? -23.739 21.041 -72.547 1.00 32.44 268 THR A N 1
ATOM 2032 C CA . THR A 1 268 ? -23.213 21.493 -73.851 1.00 32.44 268 THR A CA 1
ATOM 2033 C C . THR A 1 268 ? -21.688 21.222 -73.900 1.00 32.44 268 THR A C 1
ATOM 2035 O O . THR A 1 268 ? -21.060 21.286 -72.851 1.00 32.44 268 THR A O 1
ATOM 2038 N N . SER A 1 269 ? -21.135 20.938 -75.097 1.00 30.12 269 SER A N 1
ATOM 2039 C CA . SER A 1 269 ? -19.861 21.434 -75.706 1.00 30.12 269 SER A CA 1
ATOM 2040 C C . SER A 1 269 ? -18.646 21.796 -74.815 1.00 30.12 269 SER A C 1
ATOM 2042 O O . SER A 1 269 ? -18.805 22.462 -73.806 1.00 30.12 269 SER A O 1
ATOM 2044 N N . ALA A 1 270 ? -17.375 21.635 -75.184 1.00 34.62 270 ALA A N 1
ATOM 2045 C CA . ALA A 1 270 ? -16.687 21.318 -76.434 1.00 34.62 270 ALA A CA 1
ATOM 2046 C C . ALA A 1 270 ? -15.171 21.281 -76.144 1.00 34.62 270 ALA A C 1
ATOM 2048 O O . ALA A 1 270 ? -14.719 21.884 -75.168 1.00 34.62 270 ALA A O 1
ATOM 2049 N N . SER A 1 271 ? -14.439 20.745 -77.127 1.00 38.12 271 SER A N 1
ATOM 2050 C CA . SER A 1 271 ? -12.976 20.708 -77.325 1.00 38.12 271 SER A CA 1
ATOM 2051 C C . SER A 1 271 ? -12.292 19.450 -76.813 1.00 38.12 271 SER A C 1
ATOM 2053 O O . SER A 1 271 ? -12.271 19.233 -75.584 1.00 38.12 271 SER A O 1
#

Secondary structure (DSSP, 8-state):
--HHHHHHHHHHHHHHHHHHHHHHHHHHTS---PPP---HHHHHHHHHHHH-TTHHHHHHHHHHHTT--S-HHHHHHHHHHHHHTTSSS--EEEEE-STTSSHHHHHHHHHHTS-GGGEEEES---TTGGGG-TT---TTEEEEE-SHHHHHHTHHHHHHHHHTSEEEEEEEEEPTTT--EEEEEEEEE--EEEEEEE--S---HHHHHTEEEEEPPS----TTS-----------------SSTTSS-SSS-------------------

Sequence (271 aa):
MKADVVRWDLGRILRSLEELQRKALAEALKPSTPAHVMTEEERAEALELLTSEDLVSRILADYESCGAVGEETNKLLGYFAAVSRKLARPLAVIVRSSSAAGKTALMEAVLALVPKEDREKYSALSEHSLFYFEGKDFKNKILAIVEEEGAQKAAYALKLLQSEGEITIASTGKDPGTGKLVTKEYHVEGPVMIILATTAVEVDEELLNRAIVLTVDEVASRPGASTSSSARARRWRASSPARSARRSTAATTTRRGFCAPSTSSTLTSAS